Protein AF-A0A2S5MCT4-F1 (afdb_monomer)

pLDDT: mean 72.35, std 18.43, range [35.5, 97.12]

Mean predicted aligned error: 23.71 Å

Foldseek 3Di:
DDDDDDDDDDDD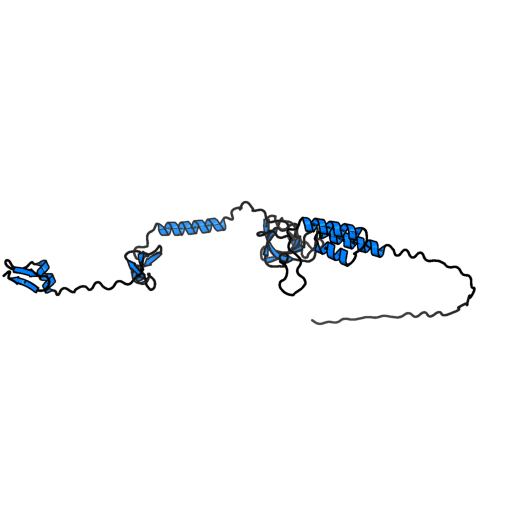DDDDDDDDDDDDDDDDDPPPDDDPPPPPPVVVVLVVLLVQLVVVLDLVSLVVSCVVVVDDDSNVVSVVSNVVRVVVDDDDDDDDDDDDDDDPPQPPQPPFAKWFFQKDFFFADWDDVGHTDDIDHGRFIKTFGAWDPDDDPQATKTWIAHDPRDIGIDTQAGMAHCDDGHSRHNYHRPPPPCPPPCPPVVVVVVVVVVVVVVQVPAAPPQWHAAPNDTDGPVCQQVPQPPQWGDDPRYTDGHDDDPPPPPVQDVLLVVCVVPPADPQWDQDSVPGTDHDD

Solvent-accessible surface area (backbone atoms only — not comparable to full-atom values): 18251 Å² total; per-residue (Å²): 137,81,88,82,90,78,89,79,87,81,79,90,81,89,81,89,80,89,86,84,85,78,92,81,89,73,95,68,94,72,81,79,72,83,84,81,81,84,67,60,65,64,57,50,52,52,49,53,48,52,49,53,22,59,75,64,67,42,58,65,40,32,48,56,42,35,74,79,36,68,69,58,74,65,28,57,49,38,54,51,51,36,55,53,53,55,71,76,43,84,89,76,81,90,78,80,99,66,97,76,80,83,73,89,65,73,87,71,79,72,56,77,32,73,27,28,26,67,29,52,70,28,13,72,35,76,56,90,88,37,57,76,73,49,76,48,52,64,75,36,69,33,30,38,59,42,79,50,89,53,69,54,98,90,17,28,20,26,35,32,34,37,79,97,76,41,72,34,14,38,55,14,73,37,24,16,23,72,64,73,75,44,95,60,33,42,50,51,47,76,84,64,76,70,76,66,64,65,65,65,59,52,53,47,52,54,48,53,51,50,51,53,57,50,64,72,48,62,49,56,98,66,29,43,56,42,84,91,40,72,34,43,60,91,51,43,72,72,62,31,54,97,69,33,32,63,56,91,50,39,67,41,81,53,87,75,75,75,76,78,71,75,74,64,55,68,69,62,55,50,43,73,72,69,51,60,62,94,75,40,42,85,41,98,90,80,41,67,40,74,63,130

Structure (mmCIF, N/CA/C/O backbone):
data_AF-A0A2S5MCT4-F1
#
_entry.id   AF-A0A2S5MCT4-F1
#
loop_
_atom_site.group_PDB
_atom_site.id
_atom_site.type_symbol
_atom_site.label_atom_id
_atom_site.label_alt_id
_atom_site.label_comp_id
_atom_site.label_asym_id
_atom_site.label_entity_id
_atom_site.label_seq_id
_atom_site.pdbx_PDB_ins_code
_atom_site.Cartn_x
_atom_site.Cartn_y
_atom_site.Cartn_z
_atom_site.occupancy
_atom_site.B_iso_or_equiv
_atom_site.auth_seq_id
_atom_site.auth_comp_id
_atom_site.auth_asym_id
_atom_site.auth_atom_id
_atom_site.pdbx_PDB_model_num
ATOM 1 N N . MET A 1 1 ? -10.992 -31.493 -21.928 1.00 37.09 1 MET A N 1
ATOM 2 C CA . MET A 1 1 ? -10.152 -32.700 -22.112 1.00 37.09 1 MET A CA 1
ATOM 3 C C . MET A 1 1 ? -10.825 -33.580 -23.163 1.00 37.09 1 MET A C 1
ATOM 5 O O . MET A 1 1 ? -12.043 -33.661 -23.067 1.00 37.09 1 MET A O 1
ATOM 9 N N . PRO A 1 2 ? -10.138 -34.254 -24.107 1.00 54.44 2 PRO A 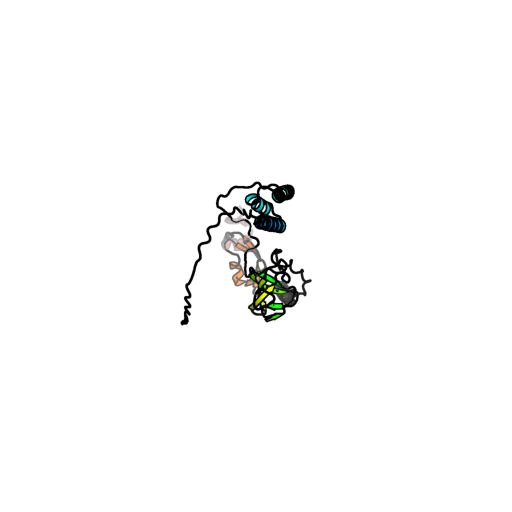N 1
ATOM 10 C CA . PRO A 1 2 ? -8.718 -34.216 -24.458 1.00 54.44 2 PRO A CA 1
ATOM 11 C C . PRO A 1 2 ? -8.430 -33.957 -25.968 1.00 54.44 2 PRO A C 1
ATOM 13 O 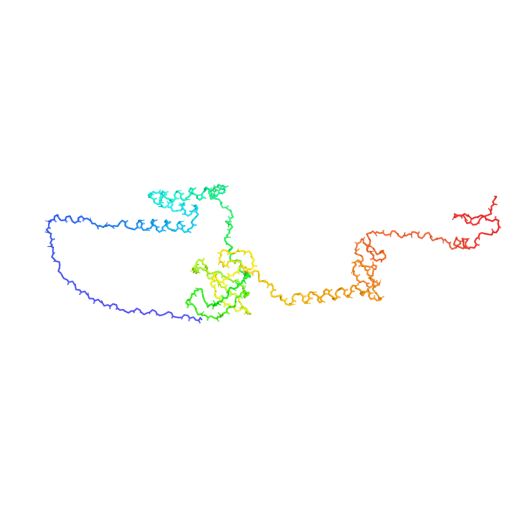O . PRO A 1 2 ? -9.279 -34.142 -26.830 1.00 54.44 2 PRO A O 1
ATOM 16 N N . VAL A 1 3 ? -7.194 -33.500 -26.206 1.00 44.53 3 VAL A N 1
ATOM 17 C CA . VAL A 1 3 ? -6.306 -33.527 -27.395 1.00 44.53 3 VAL A CA 1
ATOM 18 C C . VAL A 1 3 ? -6.812 -33.969 -28.779 1.00 44.53 3 VAL A C 1
ATOM 20 O O . VAL A 1 3 ? -7.416 -35.027 -28.923 1.00 44.53 3 VAL A O 1
ATOM 23 N N . LYS A 1 4 ? -6.307 -33.276 -29.818 1.00 46.97 4 LYS A N 1
ATOM 24 C CA . LYS A 1 4 ? -5.575 -33.906 -30.940 1.00 46.97 4 LYS A CA 1
ATOM 25 C C . LYS A 1 4 ? -4.780 -32.874 -31.753 1.00 46.97 4 LYS A C 1
ATOM 27 O O . LYS A 1 4 ? -5.342 -32.039 -32.450 1.00 46.97 4 LYS A O 1
ATOM 32 N N . TYR A 1 5 ? -3.458 -32.970 -31.635 1.00 45.84 5 TYR A N 1
ATOM 33 C CA . TYR A 1 5 ? -2.487 -32.414 -32.572 1.00 45.84 5 TYR A CA 1
ATOM 34 C C . TYR A 1 5 ? -2.602 -33.156 -33.908 1.00 45.84 5 TYR A C 1
ATOM 36 O O . TYR A 1 5 ? -2.652 -34.387 -33.917 1.00 45.84 5 TYR A O 1
ATOM 44 N N . TRP A 1 6 ? -2.585 -32.426 -35.022 1.00 40.41 6 TRP A N 1
ATOM 45 C CA . TRP A 1 6 ? -2.300 -33.001 -36.333 1.00 40.41 6 TRP A CA 1
ATOM 46 C C . TRP A 1 6 ? -1.255 -32.150 -37.044 1.00 40.41 6 TRP A C 1
ATOM 48 O O . TRP A 1 6 ? -1.494 -31.024 -37.470 1.00 40.41 6 TRP A O 1
ATOM 58 N N . THR A 1 7 ? -0.057 -32.714 -37.088 1.00 48.69 7 THR A N 1
ATOM 59 C CA . THR A 1 7 ? 1.024 -32.380 -37.999 1.00 48.69 7 THR A CA 1
ATOM 60 C C . THR A 1 7 ? 0.591 -32.714 -39.426 1.00 48.69 7 THR A C 1
ATOM 62 O O . THR A 1 7 ? 0.106 -33.812 -39.687 1.00 48.69 7 THR A O 1
ATOM 65 N N . CYS A 1 8 ? 0.807 -31.800 -40.371 1.00 45.56 8 CYS A N 1
ATOM 66 C CA . CYS A 1 8 ? 0.785 -32.128 -41.794 1.00 45.56 8 CYS A CA 1
ATOM 67 C C . CYS A 1 8 ? 2.052 -31.564 -42.436 1.00 45.56 8 CYS A C 1
ATOM 69 O O . CYS A 1 8 ? 2.138 -30.393 -42.794 1.00 45.56 8 CYS A O 1
ATOM 71 N N . ALA A 1 9 ? 3.066 -32.422 -42.508 1.00 50.75 9 ALA A N 1
ATOM 72 C CA . ALA A 1 9 ? 4.223 -32.239 -43.363 1.00 50.75 9 ALA A CA 1
ATOM 73 C C . ALA A 1 9 ? 3.783 -32.405 -44.820 1.00 50.75 9 ALA A C 1
ATOM 75 O O . ALA A 1 9 ? 3.101 -33.382 -45.140 1.00 50.75 9 ALA A O 1
ATOM 76 N N . GLN A 1 10 ? 4.210 -31.516 -45.723 1.00 48.69 10 GLN A N 1
ATOM 77 C CA . GLN A 1 10 ? 4.077 -31.803 -47.146 1.00 48.69 10 GLN A CA 1
ATOM 78 C C . GLN A 1 10 ? 5.203 -31.195 -47.999 1.00 48.69 10 GLN A C 1
ATOM 80 O O . GLN A 1 10 ? 5.225 -30.008 -48.288 1.00 48.69 10 GLN A O 1
ATOM 85 N N . ARG A 1 11 ? 6.077 -32.119 -48.431 1.00 49.53 11 ARG A N 1
ATOM 86 C CA . ARG A 1 11 ? 6.652 -32.294 -49.781 1.00 49.53 11 ARG A CA 1
ATOM 87 C C . ARG A 1 11 ? 7.721 -31.314 -50.282 1.00 49.53 11 ARG A C 1
ATOM 89 O O . ARG A 1 11 ? 7.444 -30.325 -50.941 1.00 49.53 11 ARG A O 1
ATOM 96 N N . ILE A 1 12 ? 8.966 -31.745 -50.069 1.00 49.47 12 ILE A N 1
ATOM 97 C CA . ILE A 1 12 ? 9.953 -32.145 -51.097 1.00 49.47 12 ILE A CA 1
ATOM 98 C C . ILE A 1 12 ? 9.600 -31.726 -52.537 1.00 49.47 12 ILE A C 1
ATOM 100 O O . ILE A 1 12 ? 8.692 -32.294 -53.144 1.00 49.47 12 ILE A O 1
ATOM 104 N N . ALA A 1 13 ? 10.442 -30.869 -53.116 1.00 50.19 13 ALA A N 1
ATOM 105 C CA . ALA A 1 13 ? 10.721 -30.850 -54.547 1.00 50.19 13 ALA A CA 1
ATOM 106 C C . ALA A 1 13 ? 12.244 -30.803 -54.751 1.00 50.19 13 ALA A C 1
ATOM 108 O O . ALA A 1 13 ? 12.908 -29.814 -54.455 1.00 50.19 13 ALA A O 1
ATOM 109 N N . LEU A 1 14 ? 12.778 -31.934 -55.212 1.00 46.59 14 LEU A N 1
ATOM 110 C CA . LEU A 1 14 ? 14.125 -32.104 -55.744 1.00 46.59 14 LEU A CA 1
ATOM 111 C C . LEU A 1 14 ? 14.227 -31.402 -57.104 1.00 46.59 14 LEU A C 1
ATOM 113 O O . LEU A 1 14 ? 13.404 -31.655 -57.980 1.00 46.59 14 LEU A O 1
ATOM 117 N N . CYS A 1 15 ? 15.284 -30.624 -57.318 1.00 39.78 15 CYS A N 1
ATOM 118 C CA . CYS A 1 15 ? 15.865 -30.417 -58.642 1.00 39.78 15 CYS A CA 1
ATOM 119 C C . CYS A 1 15 ? 17.384 -30.471 -58.501 1.00 39.78 15 CYS A C 1
ATOM 121 O O . CYS A 1 15 ? 18.030 -29.531 -58.048 1.00 39.78 15 CYS A O 1
ATOM 123 N N . ALA A 1 16 ? 17.926 -31.635 -58.850 1.00 46.41 16 ALA A N 1
ATOM 124 C CA . ALA A 1 16 ? 19.337 -31.837 -59.092 1.00 46.41 16 ALA A CA 1
ATOM 125 C C . ALA A 1 16 ? 19.666 -31.325 -60.500 1.00 46.41 16 ALA A C 1
ATOM 127 O O . ALA A 1 16 ? 19.061 -31.764 -61.475 1.00 46.41 16 ALA A O 1
ATOM 128 N N . ALA A 1 17 ? 20.648 -30.436 -60.598 1.00 50.09 17 ALA A N 1
ATOM 129 C CA . ALA A 1 17 ? 21.369 -30.166 -61.832 1.00 50.09 17 ALA A CA 1
ATOM 130 C C . ALA A 1 17 ? 22.849 -30.023 -61.467 1.00 50.09 17 ALA A C 1
ATOM 132 O O . ALA A 1 17 ? 23.309 -28.973 -61.028 1.00 50.09 17 ALA A O 1
ATOM 133 N N . ALA A 1 18 ? 23.573 -31.133 -61.585 1.00 49.88 18 ALA A N 1
ATOM 134 C CA . ALA A 1 18 ? 25.017 -31.113 -61.725 1.00 49.88 18 ALA A CA 1
ATOM 135 C C . ALA A 1 18 ? 25.344 -30.668 -63.154 1.00 49.88 18 ALA A C 1
ATOM 137 O O . ALA A 1 18 ? 24.650 -31.105 -64.071 1.00 49.88 18 ALA A O 1
ATOM 138 N N . LEU A 1 19 ? 26.390 -29.854 -63.335 1.00 45.66 19 LEU A N 1
ATOM 139 C CA . LEU A 1 19 ? 27.488 -30.121 -64.274 1.00 45.66 19 LEU A CA 1
ATOM 140 C C . LEU A 1 19 ? 28.496 -28.952 -64.355 1.00 45.66 19 LEU A C 1
ATOM 142 O O . LEU A 1 19 ? 28.123 -27.793 -64.496 1.00 45.66 19 LEU A O 1
ATOM 146 N N . ILE A 1 20 ? 29.772 -29.359 -64.381 1.00 51.97 20 ILE A N 1
ATOM 147 C CA . ILE A 1 20 ? 30.974 -28.689 -64.915 1.00 51.97 20 ILE A CA 1
ATOM 148 C C . ILE A 1 20 ? 31.708 -27.712 -63.979 1.00 51.97 20 ILE A C 1
ATOM 150 O O . ILE A 1 20 ? 31.402 -26.529 -63.875 1.00 51.97 20 ILE A O 1
ATOM 154 N N . ALA A 1 21 ? 32.785 -28.233 -63.386 1.00 51.06 21 ALA A N 1
ATOM 155 C CA . ALA A 1 21 ? 33.931 -27.461 -62.922 1.00 51.06 21 ALA A CA 1
ATOM 156 C C . ALA A 1 21 ? 34.916 -27.223 -64.082 1.00 51.06 21 ALA A C 1
ATOM 158 O O . ALA A 1 21 ? 35.154 -28.142 -64.871 1.00 51.06 21 ALA A O 1
ATOM 159 N N . PRO A 1 22 ? 35.563 -26.051 -64.128 1.00 55.81 22 PRO A N 1
ATOM 160 C CA . PRO A 1 22 ? 36.931 -25.951 -64.609 1.00 55.81 22 PRO A CA 1
ATOM 161 C C . PRO A 1 22 ? 37.880 -25.543 -63.475 1.00 55.81 22 PRO A C 1
ATOM 163 O O . PRO A 1 22 ? 37.690 -24.531 -62.800 1.00 55.81 22 PRO A O 1
ATOM 166 N N . SER A 1 23 ? 38.924 -26.350 -63.295 1.00 55.69 23 SER A N 1
ATOM 167 C CA . SER A 1 23 ? 40.118 -26.007 -62.528 1.00 55.69 23 SER A CA 1
ATOM 168 C C . SER A 1 23 ? 40.778 -24.768 -63.132 1.00 55.69 23 SER A C 1
ATOM 170 O O . SER A 1 23 ? 41.203 -24.793 -64.286 1.00 55.69 23 SER A O 1
ATOM 172 N N . ILE A 1 24 ? 40.888 -23.703 -62.341 1.00 57.91 24 ILE A N 1
ATOM 173 C CA . ILE A 1 24 ? 41.788 -22.582 -62.610 1.00 57.91 24 ILE A CA 1
ATOM 174 C C . ILE A 1 24 ? 42.730 -22.505 -61.414 1.00 57.91 24 ILE A C 1
ATOM 176 O O . ILE A 1 24 ? 42.395 -21.955 -60.369 1.00 57.91 24 ILE A O 1
ATOM 180 N N . ASP A 1 25 ? 43.893 -23.124 -61.587 1.00 51.34 25 ASP A N 1
ATOM 181 C CA . ASP A 1 25 ? 45.078 -22.901 -60.773 1.00 51.34 25 ASP A CA 1
ATOM 182 C C . ASP A 1 25 ? 45.940 -21.906 -61.553 1.00 51.34 25 ASP A C 1
ATOM 184 O O . ASP A 1 25 ? 46.583 -22.253 -62.545 1.00 51.34 25 ASP A O 1
ATOM 188 N N . ILE A 1 26 ? 45.847 -20.630 -61.184 1.00 56.62 26 ILE A N 1
ATOM 189 C CA . ILE A 1 26 ? 46.828 -19.620 -61.569 1.00 56.62 26 ILE A CA 1
ATOM 190 C C . ILE A 1 26 ? 47.193 -18.883 -60.292 1.00 56.62 26 ILE A C 1
ATOM 192 O O . ILE A 1 26 ? 46.441 -18.055 -59.777 1.00 56.62 26 ILE A O 1
ATOM 196 N N . GLY A 1 27 ? 48.385 -19.213 -59.801 1.00 53.59 27 GLY A N 1
ATOM 197 C CA . GLY A 1 27 ? 49.110 -18.431 -58.825 1.00 53.59 27 GLY A CA 1
ATOM 198 C C . GLY A 1 27 ? 49.197 -16.970 -59.255 1.00 53.59 27 GLY A C 1
ATOM 199 O O . GLY A 1 27 ? 49.819 -16.604 -60.250 1.00 53.59 27 GLY A O 1
ATOM 200 N N . SER A 1 28 ? 48.576 -16.119 -58.457 1.00 53.06 28 SER A N 1
ATOM 201 C CA . SER A 1 28 ? 48.963 -14.731 -58.280 1.00 53.06 28 SER A CA 1
ATOM 202 C C . SER A 1 28 ? 48.56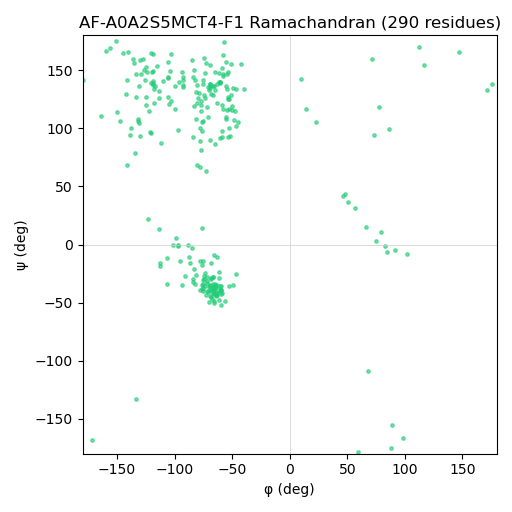4 -14.364 -56.868 1.00 53.06 28 SER A C 1
ATOM 204 O O . SER A 1 28 ? 47.392 -14.372 -56.502 1.00 53.06 28 SER A O 1
ATOM 206 N N . SER A 1 29 ? 49.581 -14.106 -56.059 1.00 57.31 29 SER A N 1
ATOM 207 C CA . SER A 1 29 ? 49.485 -13.470 -54.759 1.00 57.31 29 SER A CA 1
ATOM 208 C C . SER A 1 29 ? 48.736 -12.147 -54.899 1.00 57.31 29 SER A C 1
ATOM 210 O O . SER A 1 29 ? 49.331 -11.111 -55.186 1.00 57.31 29 SER A O 1
ATOM 212 N N . ILE A 1 30 ? 47.425 -12.190 -54.702 1.00 53.84 30 ILE A N 1
ATOM 213 C CA . ILE A 1 30 ? 46.642 -11.029 -54.314 1.00 53.84 30 ILE A CA 1
ATOM 214 C C . ILE A 1 30 ? 46.186 -11.312 -52.893 1.00 53.84 30 ILE A C 1
ATOM 216 O O . ILE A 1 30 ? 45.132 -11.891 -52.635 1.00 53.84 30 ILE A O 1
ATOM 220 N N . SER A 1 31 ? 47.055 -10.925 -51.968 1.00 52.66 31 SER A N 1
ATOM 221 C CA . SER A 1 31 ? 46.704 -10.690 -50.581 1.00 52.66 31 SER A CA 1
ATOM 222 C C . SER A 1 31 ? 45.632 -9.599 -50.552 1.00 52.66 31 SER A C 1
ATOM 224 O O . SER A 1 31 ? 45.951 -8.414 -50.521 1.00 52.66 31 SER A O 1
ATOM 226 N N . TRP A 1 32 ? 44.354 -9.979 -50.553 1.00 49.81 32 TRP A N 1
ATOM 227 C CA . TRP A 1 32 ? 43.333 -9.131 -49.944 1.00 49.81 32 TRP A CA 1
ATOM 228 C C . TRP A 1 32 ? 43.447 -9.327 -48.438 1.00 49.81 32 TRP A C 1
ATOM 230 O O . TRP A 1 32 ? 42.783 -10.151 -47.814 1.00 49.81 32 TRP A O 1
ATOM 240 N N . GLN A 1 33 ? 44.419 -8.588 -47.905 1.00 53.28 33 GLN A N 1
ATOM 241 C CA . GLN A 1 33 ? 44.479 -8.148 -46.525 1.00 53.28 33 GLN A CA 1
ATOM 242 C C . GLN A 1 33 ? 43.072 -7.737 -46.052 1.00 53.28 33 GLN A C 1
ATOM 244 O O . GLN A 1 33 ? 42.332 -7.059 -46.764 1.00 53.28 33 GLN A O 1
ATOM 249 N N . HIS A 1 34 ? 42.724 -8.208 -44.855 1.00 56.53 34 HIS A N 1
ATOM 250 C CA . HIS A 1 34 ? 41.485 -7.936 -44.134 1.00 56.53 34 HIS A CA 1
ATOM 251 C C . HIS A 1 34 ? 41.188 -6.442 -43.964 1.00 56.53 34 HIS A C 1
ATOM 253 O O . HIS A 1 34 ? 42.099 -5.683 -43.666 1.00 56.53 34 HIS A O 1
ATOM 259 N N . ASP A 1 35 ? 39.899 -6.099 -43.931 1.00 38.78 35 ASP A N 1
ATOM 260 C CA . ASP A 1 35 ? 39.373 -5.104 -42.986 1.00 38.78 35 ASP A CA 1
ATOM 261 C C . ASP A 1 35 ? 37.989 -5.546 -42.489 1.00 38.78 35 ASP A C 1
ATOM 263 O O . ASP A 1 35 ? 36.937 -4.988 -42.798 1.00 38.78 35 ASP A O 1
ATOM 267 N N . GLY A 1 36 ? 37.990 -6.624 -41.703 1.00 49.12 36 GLY A N 1
ATOM 268 C CA . GLY A 1 36 ? 36.915 -6.886 -40.757 1.00 49.12 36 GLY A CA 1
ATOM 269 C C . GLY A 1 36 ? 37.110 -5.988 -39.541 1.00 49.12 36 GLY A C 1
ATOM 270 O O . GLY A 1 36 ? 37.763 -6.387 -38.582 1.00 49.12 36 GLY A O 1
ATOM 271 N N . ALA A 1 37 ? 36.546 -4.782 -39.562 1.00 44.47 37 ALA A N 1
ATOM 272 C CA . ALA A 1 37 ? 36.483 -3.915 -38.388 1.00 44.47 37 ALA A CA 1
ATOM 273 C C . ALA A 1 37 ? 35.361 -4.372 -37.431 1.00 44.47 37 ALA A C 1
ATOM 275 O O . ALA A 1 37 ? 34.379 -3.670 -37.207 1.00 44.47 37 ALA A O 1
ATOM 276 N N . HIS A 1 38 ? 35.506 -5.556 -36.829 1.00 45.03 38 HIS A N 1
ATOM 277 C CA . HIS A 1 38 ? 34.762 -5.932 -35.622 1.00 45.03 38 HIS A CA 1
ATOM 278 C C . HIS A 1 38 ? 35.440 -5.302 -34.394 1.00 45.03 38 HIS A C 1
ATOM 280 O O . HIS A 1 38 ? 36.042 -5.994 -33.583 1.00 45.03 38 HIS A O 1
ATOM 286 N N . ALA A 1 39 ? 35.370 -3.975 -34.273 1.00 48.06 39 ALA A N 1
ATOM 287 C CA . ALA A 1 39 ? 35.756 -3.257 -33.051 1.00 48.06 39 ALA A CA 1
ATOM 288 C C . ALA A 1 39 ? 34.538 -2.721 -32.270 1.00 48.06 39 ALA A C 1
ATOM 290 O O . ALA A 1 39 ? 34.664 -2.339 -31.118 1.00 48.06 39 ALA A O 1
ATOM 291 N N . GLN A 1 40 ? 33.333 -2.735 -32.851 1.00 48.34 40 GLN A N 1
ATOM 292 C CA . GLN A 1 40 ? 32.161 -2.080 -32.251 1.00 48.34 40 GLN A CA 1
ATOM 293 C C . GLN A 1 40 ? 31.367 -2.935 -31.256 1.00 48.34 40 GLN A C 1
ATOM 295 O O . GLN A 1 40 ? 30.563 -2.379 -30.513 1.00 48.34 40 GLN A O 1
ATOM 300 N N . SER A 1 41 ? 31.550 -4.260 -31.212 1.00 54.66 41 SER A N 1
ATOM 301 C CA . SER A 1 41 ? 30.731 -5.104 -30.329 1.00 54.66 41 SER A CA 1
ATOM 302 C C . SER A 1 41 ? 31.102 -4.930 -28.859 1.00 54.66 41 SER A C 1
ATOM 304 O O . SER A 1 41 ? 30.209 -4.786 -28.035 1.00 54.66 41 SER A O 1
ATOM 306 N N . ASN A 1 42 ? 32.398 -4.879 -28.537 1.00 60.97 42 ASN A N 1
ATOM 307 C CA . ASN A 1 42 ? 32.855 -4.786 -27.149 1.00 60.97 42 ASN A CA 1
ATOM 308 C C . ASN A 1 42 ? 32.654 -3.377 -26.571 1.00 60.97 42 ASN A C 1
ATOM 310 O O . ASN A 1 42 ? 32.243 -3.250 -25.422 1.00 60.97 42 ASN A O 1
ATOM 314 N N . ASP A 1 43 ? 32.854 -2.330 -27.378 1.00 63.09 43 ASP A N 1
ATOM 315 C CA . ASP A 1 43 ? 32.636 -0.940 -26.958 1.00 63.09 43 ASP A CA 1
ATOM 316 C C . ASP A 1 43 ? 31.147 -0.619 -26.750 1.00 63.09 43 ASP A C 1
ATOM 318 O O . ASP A 1 43 ? 30.787 0.158 -25.860 1.00 63.09 43 ASP A O 1
ATOM 322 N N . ALA A 1 44 ? 30.262 -1.220 -27.558 1.00 63.34 44 ALA A N 1
ATOM 323 C CA . ALA A 1 44 ? 28.817 -1.093 -27.390 1.00 63.34 44 ALA A CA 1
ATOM 324 C C . ALA A 1 44 ? 28.343 -1.812 -26.119 1.00 63.34 44 ALA A C 1
ATOM 326 O O . ALA A 1 44 ? 27.619 -1.214 -25.325 1.00 63.34 44 ALA A O 1
ATOM 327 N N . THR A 1 45 ? 28.825 -3.033 -25.858 1.00 80.75 45 THR A N 1
ATOM 328 C CA . THR A 1 45 ? 28.475 -3.772 -24.634 1.00 80.75 45 THR A CA 1
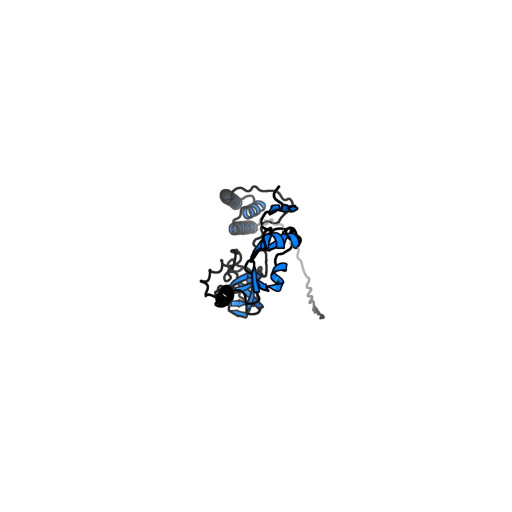ATOM 329 C C . THR A 1 45 ? 29.081 -3.147 -23.376 1.00 80.75 45 THR A C 1
ATOM 331 O O . THR A 1 45 ? 28.428 -3.113 -22.334 1.00 80.75 45 THR A O 1
ATOM 334 N N . GLU A 1 46 ? 30.296 -2.590 -23.459 1.00 84.44 46 GLU A N 1
ATOM 335 C CA . GLU A 1 46 ? 30.910 -1.824 -22.367 1.00 84.44 46 GLU A CA 1
ATOM 336 C C . GLU A 1 46 ? 30.110 -0.543 -22.099 1.00 84.44 46 GLU A C 1
ATOM 338 O O . GLU A 1 46 ? 29.917 -0.145 -20.947 1.00 84.44 46 GLU A O 1
ATOM 343 N N . LYS A 1 47 ? 29.580 0.096 -23.150 1.00 88.00 47 LYS A N 1
ATOM 344 C CA . LYS A 1 47 ? 28.724 1.270 -23.001 1.00 88.00 47 LYS A CA 1
ATOM 345 C C . LYS A 1 47 ? 27.408 0.962 -22.311 1.00 88.00 47 LYS A C 1
ATOM 347 O O . LYS A 1 47 ? 27.055 1.681 -21.379 1.00 88.00 47 LYS A O 1
ATOM 352 N N . GLU A 1 48 ? 26.719 -0.073 -22.758 1.00 86.38 48 GLU A N 1
ATOM 353 C CA . GLU A 1 48 ? 25.436 -0.494 -22.201 1.00 86.38 48 GLU A CA 1
ATOM 354 C C . GLU A 1 48 ? 25.583 -0.937 -20.743 1.00 86.38 48 GLU A C 1
ATOM 356 O O . GLU A 1 48 ? 24.810 -0.508 -19.889 1.00 86.38 48 GLU A O 1
ATOM 361 N N . ALA A 1 49 ? 26.625 -1.711 -20.422 1.00 86.19 49 ALA A N 1
ATOM 362 C CA . ALA A 1 49 ? 26.904 -2.128 -19.050 1.00 86.19 49 ALA A CA 1
ATOM 363 C C . ALA A 1 49 ? 27.244 -0.935 -18.138 1.00 86.19 49 ALA A C 1
ATOM 365 O O . ALA A 1 49 ? 26.814 -0.887 -16.985 1.00 86.19 49 ALA A O 1
ATOM 366 N N . PHE A 1 50 ? 27.973 0.056 -18.657 1.00 92.81 50 PHE A N 1
ATOM 367 C CA . PHE A 1 50 ? 28.277 1.286 -17.927 1.00 92.81 50 PHE A CA 1
ATOM 368 C C . PHE A 1 50 ? 27.028 2.149 -17.701 1.00 92.81 50 PHE A C 1
ATOM 370 O O . PHE A 1 50 ? 26.862 2.728 -16.630 1.00 92.81 50 PHE A O 1
ATOM 377 N N . GLU A 1 51 ? 26.139 2.248 -18.692 1.00 89.94 51 GLU A N 1
ATOM 378 C CA . GLU A 1 51 ? 24.865 2.962 -18.556 1.00 89.94 51 GLU A CA 1
ATOM 379 C C . GLU A 1 51 ? 23.938 2.254 -17.560 1.00 89.94 51 GLU A C 1
ATOM 381 O O . GLU A 1 51 ? 23.418 2.911 -16.665 1.00 89.94 51 GLU A O 1
ATOM 386 N N . ALA A 1 52 ? 23.839 0.924 -17.598 1.00 87.62 52 ALA A N 1
ATOM 387 C CA . ALA A 1 52 ? 23.097 0.152 -16.602 1.00 87.62 52 ALA A CA 1
ATOM 388 C C . ALA A 1 52 ? 23.627 0.372 -15.171 1.00 87.62 52 ALA A C 1
ATOM 390 O O . ALA A 1 52 ? 22.842 0.555 -14.241 1.00 87.62 52 ALA A O 1
ATOM 391 N N . ALA A 1 53 ? 24.952 0.427 -14.983 1.00 90.88 53 ALA A N 1
ATOM 392 C CA . ALA A 1 53 ? 25.549 0.729 -13.681 1.00 90.88 53 ALA A CA 1
ATOM 393 C C . ALA A 1 53 ? 25.219 2.155 -13.196 1.00 90.88 53 ALA A C 1
ATOM 395 O O . ALA A 1 53 ? 24.972 2.364 -12.005 1.00 90.88 53 ALA A O 1
ATOM 396 N N . LYS A 1 54 ? 25.141 3.132 -14.113 1.00 92.38 54 LYS A N 1
ATOM 397 C CA . LYS A 1 54 ? 24.706 4.504 -13.799 1.00 92.38 54 LYS A CA 1
ATOM 398 C C . LYS A 1 54 ? 23.249 4.584 -13.367 1.00 92.38 54 LYS A C 1
ATOM 400 O O . LYS A 1 54 ? 22.964 5.331 -12.436 1.00 92.38 54 LYS A O 1
ATOM 405 N N . GLU A 1 55 ? 22.362 3.851 -14.035 1.00 87.94 55 GLU A N 1
ATOM 406 C CA . GLU A 1 55 ? 20.932 3.814 -13.701 1.00 87.94 55 GLU A CA 1
ATOM 407 C C . GLU A 1 55 ? 20.694 3.207 -12.313 1.00 87.94 55 GLU A C 1
ATOM 409 O O . GLU A 1 55 ? 19.828 3.664 -11.570 1.00 87.94 55 GLU A O 1
ATOM 414 N N . LEU A 1 56 ? 21.492 2.204 -11.935 1.00 86.50 56 LEU A N 1
ATOM 415 C CA . LEU A 1 56 ? 21.401 1.565 -10.623 1.00 86.50 56 LEU A CA 1
ATOM 416 C C . LEU A 1 56 ? 22.015 2.419 -9.506 1.00 86.50 56 LEU A C 1
ATOM 418 O O . LEU A 1 56 ? 21.477 2.460 -8.403 1.00 86.50 56 LEU A O 1
ATOM 422 N N . GLY A 1 57 ? 23.131 3.105 -9.770 1.00 86.44 57 GLY A N 1
ATOM 423 C CA . GLY A 1 57 ? 23.693 4.106 -8.858 1.00 86.44 57 GLY A CA 1
ATOM 424 C C . GLY A 1 57 ? 24.214 3.576 -7.513 1.00 86.44 57 GLY A C 1
ATOM 425 O O . GLY A 1 57 ? 24.455 4.380 -6.615 1.00 86.44 57 GLY A O 1
ATOM 426 N N . THR A 1 58 ? 24.413 2.263 -7.357 1.00 90.44 58 THR A N 1
ATOM 427 C CA . THR A 1 58 ? 24.956 1.636 -6.137 1.00 90.44 58 THR A CA 1
ATOM 428 C C . THR A 1 58 ? 26.407 1.183 -6.319 1.00 90.44 58 THR A C 1
ATOM 430 O O . THR A 1 58 ? 26.856 0.958 -7.443 1.00 90.44 58 THR A O 1
ATOM 433 N N . VAL A 1 59 ? 27.160 1.033 -5.220 1.00 90.81 59 VAL A N 1
ATOM 434 C CA . VAL A 1 59 ? 28.564 0.571 -5.265 1.00 90.81 59 VAL A CA 1
ATOM 435 C C . VAL A 1 59 ? 28.668 -0.823 -5.894 1.00 90.81 59 VAL A C 1
ATOM 437 O O . VAL A 1 59 ? 29.589 -1.083 -6.662 1.00 90.81 59 VAL A O 1
ATOM 440 N N . GLU A 1 60 ? 27.687 -1.685 -5.646 1.00 85.81 60 GLU A N 1
ATOM 441 C CA . GLU A 1 60 ? 27.633 -3.063 -6.138 1.00 85.81 60 GLU A CA 1
ATOM 442 C C . GLU A 1 60 ? 27.402 -3.128 -7.654 1.00 85.81 60 GLU A C 1
ATOM 444 O O . GLU A 1 60 ? 27.981 -3.974 -8.334 1.00 85.81 60 GLU A O 1
ATOM 449 N N . ALA A 1 61 ? 26.599 -2.214 -8.210 1.00 88.00 61 ALA A N 1
ATOM 450 C CA . ALA A 1 61 ? 26.381 -2.131 -9.654 1.00 88.00 61 ALA A CA 1
ATOM 451 C C . ALA A 1 61 ? 27.662 -1.716 -10.397 1.00 88.00 61 ALA A C 1
ATOM 453 O O . ALA A 1 61 ? 27.970 -2.232 -11.474 1.00 88.00 61 ALA A O 1
ATOM 454 N N . TRP A 1 62 ? 28.439 -0.815 -9.795 1.00 94.12 62 TRP A N 1
ATOM 455 C CA . TRP A 1 62 ? 29.737 -0.411 -10.323 1.00 94.12 62 TRP A CA 1
ATOM 456 C C . TRP A 1 62 ? 30.817 -1.485 -10.147 1.00 94.12 62 TRP A C 1
ATOM 458 O O . TRP A 1 62 ? 31.648 -1.642 -11.039 1.00 94.12 62 TRP A O 1
ATOM 468 N N . ASP A 1 63 ? 30.802 -2.247 -9.050 1.00 91.50 63 ASP A N 1
ATOM 469 C CA . ASP A 1 63 ? 31.719 -3.376 -8.835 1.00 91.50 63 ASP A CA 1
ATOM 470 C C . ASP A 1 63 ? 31.473 -4.509 -9.844 1.00 91.50 63 ASP A C 1
ATOM 472 O O . ASP A 1 63 ? 32.412 -5.019 -10.454 1.00 91.50 63 ASP A O 1
ATOM 476 N N . ALA A 1 64 ? 30.206 -4.822 -10.132 1.00 89.12 64 ALA A N 1
ATOM 477 C CA . ALA A 1 64 ? 29.839 -5.782 -11.172 1.00 89.12 64 ALA A CA 1
ATOM 478 C C . ALA A 1 64 ? 30.327 -5.346 -12.567 1.00 89.12 64 ALA A C 1
ATOM 480 O O . ALA A 1 64 ? 30.846 -6.166 -13.329 1.00 89.12 64 ALA A O 1
ATOM 481 N N . PHE A 1 65 ? 30.227 -4.050 -12.888 1.00 93.38 65 PHE A N 1
ATOM 482 C CA . PHE A 1 65 ? 30.813 -3.498 -14.111 1.00 93.38 65 PHE A CA 1
ATOM 483 C C . PHE A 1 65 ? 32.338 -3.670 -14.126 1.00 93.38 65 PHE A C 1
ATOM 485 O O . PHE A 1 65 ? 32.880 -4.163 -15.110 1.00 93.38 65 PHE A O 1
ATOM 492 N N . LEU A 1 66 ? 33.026 -3.331 -13.031 1.00 93.81 66 LEU A N 1
ATOM 493 C CA . LEU A 1 66 ? 34.484 -3.449 -12.916 1.00 93.81 66 LEU A CA 1
ATOM 494 C C . LEU A 1 66 ? 34.987 -4.901 -12.942 1.00 93.81 66 LEU A C 1
ATOM 496 O O . LEU A 1 66 ? 36.108 -5.142 -13.387 1.00 93.81 66 LEU A O 1
ATOM 500 N N . SER A 1 67 ? 34.171 -5.863 -12.507 1.00 89.12 67 SER A N 1
ATOM 501 C CA . SER A 1 67 ? 34.475 -7.297 -12.575 1.00 89.12 67 SER A CA 1
ATOM 502 C C . SER A 1 67 ? 34.550 -7.799 -14.020 1.00 89.12 67 SER A C 1
ATOM 504 O O . SER A 1 67 ? 35.439 -8.581 -14.360 1.00 89.12 67 SER A O 1
ATOM 506 N N . ASN A 1 68 ? 33.664 -7.303 -14.889 1.00 87.75 68 ASN A N 1
ATOM 507 C CA . ASN A 1 68 ? 33.637 -7.664 -16.307 1.00 87.75 68 ASN A CA 1
ATOM 508 C C . ASN A 1 68 ? 34.497 -6.730 -17.186 1.00 87.75 68 ASN A C 1
ATOM 510 O O . ASN A 1 68 ? 35.000 -7.152 -18.225 1.00 87.75 68 ASN A O 1
ATOM 514 N N . TYR A 1 69 ? 34.688 -5.476 -16.763 1.00 90.44 69 TYR A N 1
ATOM 515 C CA . TYR A 1 69 ? 35.406 -4.413 -17.472 1.00 90.44 69 TYR A CA 1
ATOM 516 C C . TYR A 1 69 ? 36.360 -3.688 -16.510 1.00 90.44 69 TYR A C 1
ATOM 518 O O . TYR A 1 69 ? 36.084 -2.604 -15.994 1.00 90.44 69 TYR A O 1
ATOM 526 N N . SER A 1 70 ? 37.505 -4.309 -16.234 1.00 86.25 70 SER A N 1
ATOM 527 C CA . SER A 1 70 ? 38.446 -3.844 -15.205 1.00 86.25 70 SER A CA 1
ATOM 528 C C . SER A 1 70 ? 39.406 -2.742 -15.679 1.00 86.25 70 SER A C 1
ATOM 530 O O . SER A 1 70 ? 39.933 -1.978 -14.860 1.00 86.25 70 SER A O 1
ATOM 532 N N . THR A 1 71 ? 39.610 -2.607 -16.992 1.00 87.06 71 THR A N 1
ATOM 533 C CA . THR A 1 71 ? 40.524 -1.640 -17.624 1.00 87.06 71 THR A CA 1
ATOM 534 C C . THR A 1 71 ? 39.803 -0.777 -18.652 1.00 87.06 71 THR A C 1
ATOM 536 O O . THR A 1 71 ? 38.847 -1.234 -19.265 1.00 87.06 71 THR A O 1
ATOM 539 N N . GLY A 1 72 ? 40.300 0.437 -18.889 1.00 88.50 72 GLY A N 1
ATOM 540 C CA . GLY A 1 72 ? 39.731 1.364 -19.866 1.00 88.50 72 GLY A CA 1
ATOM 541 C C . GLY A 1 72 ? 39.097 2.589 -19.216 1.00 88.50 72 GLY A C 1
ATOM 542 O O . GLY A 1 72 ? 38.917 2.662 -17.999 1.00 88.50 72 GLY A O 1
ATOM 543 N N . PHE A 1 73 ? 38.751 3.569 -20.048 1.00 91.12 73 PHE A N 1
ATOM 544 C CA . PHE A 1 73 ? 38.275 4.874 -19.588 1.00 91.12 73 PHE A CA 1
ATOM 545 C C . PHE A 1 73 ? 37.000 4.777 -18.732 1.00 91.12 73 PHE A C 1
ATOM 547 O O . PHE A 1 73 ? 36.870 5.463 -17.719 1.00 91.12 73 PHE A O 1
ATOM 554 N N . ARG A 1 74 ? 36.062 3.891 -19.089 1.00 88.06 74 ARG A N 1
ATOM 555 C CA . ARG A 1 74 ? 34.829 3.680 -18.313 1.00 88.06 74 ARG A CA 1
ATOM 556 C C . ARG A 1 74 ? 35.099 2.951 -17.001 1.00 88.06 74 ARG A C 1
ATOM 558 O O . ARG A 1 74 ? 34.452 3.269 -16.009 1.00 88.06 74 ARG A O 1
ATOM 565 N N . ALA A 1 75 ? 36.080 2.051 -16.956 1.00 91.75 75 ALA A N 1
ATOM 566 C CA . ALA A 1 75 ? 36.528 1.429 -15.711 1.00 91.75 75 ALA A CA 1
ATOM 567 C C . ALA A 1 75 ? 37.129 2.469 -14.745 1.00 91.75 75 ALA A C 1
ATOM 569 O O . ALA A 1 75 ? 36.830 2.459 -13.551 1.00 91.75 75 ALA A O 1
ATOM 570 N N . ASP A 1 76 ? 37.909 3.430 -15.251 1.00 92.62 76 ASP A N 1
ATOM 571 C CA . ASP A 1 76 ? 38.422 4.541 -14.438 1.00 92.62 76 ASP A CA 1
ATOM 572 C C . ASP A 1 76 ? 37.298 5.437 -13.897 1.00 92.62 76 ASP A C 1
ATOM 574 O O . ASP A 1 76 ? 37.292 5.787 -12.712 1.00 92.62 76 ASP A O 1
ATOM 578 N N . LEU A 1 77 ? 36.301 5.754 -14.730 1.00 94.00 77 LEU A N 1
ATOM 579 C CA . LEU A 1 77 ? 35.119 6.500 -14.294 1.00 94.00 77 LEU A CA 1
ATOM 580 C C . LEU A 1 77 ? 34.294 5.723 -13.260 1.00 94.00 77 LEU A C 1
ATOM 582 O O . LEU A 1 77 ? 33.888 6.300 -12.253 1.00 94.00 77 LEU A O 1
ATOM 586 N N . ALA A 1 78 ? 34.071 4.425 -13.468 1.00 93.50 78 ALA A N 1
ATOM 587 C CA . ALA A 1 78 ? 33.330 3.566 -12.546 1.00 93.50 78 ALA A CA 1
ATOM 588 C C . ALA A 1 78 ? 33.997 3.517 -11.161 1.00 93.50 78 ALA A C 1
ATOM 590 O O . ALA A 1 78 ? 33.322 3.686 -10.146 1.00 93.50 78 ALA A O 1
ATOM 591 N N . ARG A 1 79 ? 35.334 3.416 -11.097 1.00 93.06 79 ARG A N 1
ATOM 592 C CA . ARG A 1 79 ? 36.090 3.524 -9.834 1.00 93.06 79 ARG A CA 1
ATOM 593 C C . ARG A 1 79 ? 35.881 4.869 -9.135 1.00 93.06 79 ARG A C 1
ATOM 595 O O . ARG A 1 79 ? 35.764 4.917 -7.909 1.00 93.06 79 ARG A O 1
ATOM 602 N N . ALA A 1 80 ? 35.813 5.963 -9.894 1.00 93.94 80 ALA A N 1
ATOM 603 C CA . ALA A 1 80 ? 35.523 7.283 -9.338 1.00 93.94 80 ALA A CA 1
ATOM 604 C C . ALA A 1 80 ? 34.087 7.378 -8.788 1.00 93.94 80 ALA A C 1
ATOM 606 O O . ALA A 1 80 ? 33.887 7.958 -7.718 1.00 93.94 80 ALA A O 1
ATOM 607 N N . TYR A 1 81 ? 33.104 6.767 -9.461 1.00 92.12 81 TYR A N 1
ATOM 608 C CA . TYR A 1 81 ? 31.723 6.685 -8.973 1.00 92.12 81 TYR A CA 1
ATOM 609 C C . TYR A 1 81 ? 31.609 5.865 -7.684 1.00 92.12 81 TYR A C 1
ATOM 611 O O . TYR A 1 81 ? 30.991 6.339 -6.731 1.00 92.12 81 TYR A O 1
ATOM 619 N N . VAL A 1 82 ? 32.271 4.705 -7.605 1.00 93.06 82 VAL A N 1
ATOM 620 C CA . VAL A 1 82 ? 32.359 3.904 -6.370 1.00 93.06 82 VAL A CA 1
ATOM 621 C C . VAL A 1 82 ? 32.944 4.726 -5.230 1.00 93.06 82 VAL A C 1
ATOM 623 O O . VAL A 1 82 ? 32.365 4.780 -4.150 1.00 93.06 82 VAL A O 1
ATOM 626 N N . LYS A 1 83 ? 34.064 5.419 -5.470 1.00 90.69 83 LYS A N 1
ATOM 627 C CA . LYS A 1 83 ? 34.716 6.255 -4.454 1.00 90.69 83 LYS A CA 1
ATOM 628 C C . LYS A 1 83 ? 33.807 7.378 -3.952 1.00 90.69 83 LYS A C 1
ATOM 630 O O . LYS A 1 83 ? 33.830 7.682 -2.762 1.00 90.69 83 LYS A O 1
ATOM 635 N N . LYS A 1 84 ? 33.015 7.986 -4.840 1.00 88.44 84 LYS A N 1
ATOM 636 C CA . LYS A 1 84 ? 32.038 9.015 -4.470 1.00 88.44 84 LYS A CA 1
ATOM 637 C C . LYS A 1 84 ? 30.925 8.431 -3.591 1.00 88.44 84 LYS A C 1
ATOM 639 O O . LYS A 1 84 ? 30.678 8.951 -2.514 1.00 88.44 84 LYS A O 1
ATOM 644 N N . LEU A 1 85 ? 30.315 7.324 -4.013 1.00 86.50 85 LEU A N 1
ATOM 645 C CA . LEU A 1 85 ? 29.221 6.669 -3.284 1.00 86.50 85 LEU A CA 1
ATOM 646 C C . LEU A 1 85 ? 29.673 6.104 -1.926 1.00 86.50 85 LEU A C 1
ATOM 648 O O . LEU A 1 85 ? 28.938 6.178 -0.944 1.00 86.50 85 LEU A O 1
ATOM 652 N N . ALA A 1 86 ? 30.905 5.601 -1.843 1.00 78.81 86 ALA A N 1
ATOM 653 C CA . ALA A 1 86 ? 31.498 5.123 -0.598 1.00 78.81 86 ALA A CA 1
ATOM 654 C C . ALA A 1 86 ? 31.790 6.256 0.403 1.00 78.81 86 ALA A C 1
ATOM 656 O O . ALA A 1 86 ? 31.731 6.026 1.606 1.00 78.81 86 ALA A O 1
ATOM 657 N N . ALA A 1 87 ? 32.083 7.475 -0.067 1.00 68.12 87 ALA A N 1
ATOM 658 C CA . ALA A 1 87 ? 32.270 8.639 0.803 1.00 68.12 87 ALA A CA 1
ATOM 659 C C . ALA A 1 87 ? 30.947 9.144 1.411 1.00 68.12 87 ALA A C 1
ATOM 661 O O . ALA A 1 87 ? 30.953 9.674 2.520 1.00 68.12 87 ALA A O 1
ATOM 662 N N . ASP A 1 88 ? 29.828 8.932 0.713 1.00 63.31 88 ASP A N 1
ATOM 663 C CA . ASP A 1 88 ? 28.478 9.312 1.152 1.00 63.31 88 ASP A CA 1
ATOM 664 C C . ASP A 1 88 ? 27.783 8.215 1.995 1.00 63.31 88 ASP A C 1
ATOM 666 O O . ASP A 1 88 ? 26.667 8.404 2.480 1.00 63.31 88 ASP A O 1
ATOM 670 N N . THR A 1 89 ? 28.445 7.074 2.216 1.00 56.19 89 THR A N 1
ATOM 671 C CA . THR A 1 89 ? 27.913 5.937 2.982 1.00 56.19 89 THR A CA 1
ATOM 672 C C . THR A 1 89 ? 28.567 5.870 4.372 1.00 56.19 89 THR A C 1
ATOM 674 O O . THR A 1 89 ? 29.786 5.709 4.458 1.00 56.19 89 THR A O 1
ATOM 677 N N . PRO A 1 90 ? 27.818 5.935 5.493 1.00 48.50 90 PRO A N 1
ATOM 678 C CA . PRO A 1 90 ? 28.368 5.614 6.807 1.00 48.50 90 PRO A CA 1
ATOM 679 C C . PRO A 1 90 ? 28.800 4.144 6.821 1.00 48.50 90 PRO A C 1
ATOM 681 O O . PRO A 1 90 ? 27.999 3.252 6.547 1.00 48.50 90 PRO A O 1
ATOM 684 N N . ALA A 1 91 ? 30.079 3.907 7.110 1.00 47.09 91 ALA A N 1
ATOM 685 C CA . ALA A 1 91 ? 30.738 2.612 7.007 1.00 47.09 91 ALA A CA 1
ATOM 686 C C . ALA A 1 91 ? 29.940 1.454 7.644 1.00 47.09 91 ALA A C 1
ATOM 688 O O . ALA A 1 91 ? 29.810 1.358 8.864 1.00 47.09 91 ALA A O 1
ATOM 689 N N . SER A 1 92 ? 29.503 0.511 6.811 1.00 39.78 92 SER A N 1
ATOM 690 C CA . SER A 1 92 ? 29.409 -0.898 7.189 1.00 39.78 92 SER A CA 1
ATOM 691 C C . SER A 1 92 ? 30.255 -1.692 6.204 1.00 39.78 92 SER A C 1
ATOM 693 O O . SER A 1 92 ? 30.020 -1.678 5.000 1.00 39.78 92 SER A O 1
ATOM 695 N N . ALA A 1 93 ? 31.316 -2.289 6.738 1.00 44.59 93 ALA A N 1
ATOM 696 C CA . ALA A 1 93 ? 32.327 -3.043 6.011 1.00 44.59 93 ALA A CA 1
ATOM 697 C C . ALA A 1 93 ? 31.766 -4.373 5.451 1.00 44.59 93 ALA A C 1
ATOM 699 O O . ALA A 1 93 ? 30.817 -4.920 6.018 1.00 44.59 93 ALA A O 1
ATOM 700 N N . PRO A 1 94 ? 32.355 -4.920 4.370 1.00 55.88 94 PRO A N 1
ATOM 701 C CA . PRO A 1 94 ? 31.812 -6.062 3.640 1.00 55.88 94 PRO A CA 1
ATOM 702 C C . PRO A 1 94 ? 32.151 -7.392 4.333 1.00 55.88 94 PRO A C 1
ATOM 704 O O . PRO A 1 94 ? 33.309 -7.653 4.659 1.00 55.88 94 PRO A O 1
ATOM 707 N N . ALA A 1 95 ? 31.150 -8.257 4.522 1.00 40.16 95 ALA A N 1
ATOM 708 C CA . ALA A 1 95 ? 31.339 -9.634 4.976 1.00 40.16 95 ALA A CA 1
ATOM 709 C C . ALA A 1 95 ? 31.132 -10.618 3.811 1.00 40.16 95 ALA A C 1
ATOM 711 O O . ALA A 1 95 ? 30.117 -10.588 3.119 1.00 40.16 95 ALA A O 1
ATOM 712 N N . ALA A 1 96 ? 32.135 -11.475 3.615 1.00 38.19 96 ALA A N 1
ATOM 713 C CA . ALA A 1 96 ? 32.217 -12.557 2.636 1.00 38.19 96 ALA A CA 1
ATOM 714 C C . ALA A 1 96 ? 31.069 -13.597 2.770 1.00 38.19 96 ALA A C 1
ATOM 716 O O . ALA A 1 96 ? 30.407 -13.663 3.810 1.00 38.19 96 ALA A O 1
ATOM 717 N N . PRO A 1 97 ? 30.824 -14.437 1.741 1.00 53.66 97 PRO A N 1
ATOM 718 C CA . PRO A 1 97 ? 29.591 -15.196 1.593 1.00 53.66 97 PRO A CA 1
ATOM 719 C C . PRO A 1 97 ? 29.589 -16.391 2.545 1.00 53.66 97 PRO A C 1
ATOM 721 O O . PRO A 1 97 ? 30.253 -17.398 2.317 1.00 53.66 97 PRO A O 1
ATOM 724 N N . THR A 1 98 ? 28.813 -16.292 3.617 1.00 35.50 98 THR A N 1
ATOM 725 C CA . THR A 1 98 ? 28.450 -17.451 4.433 1.00 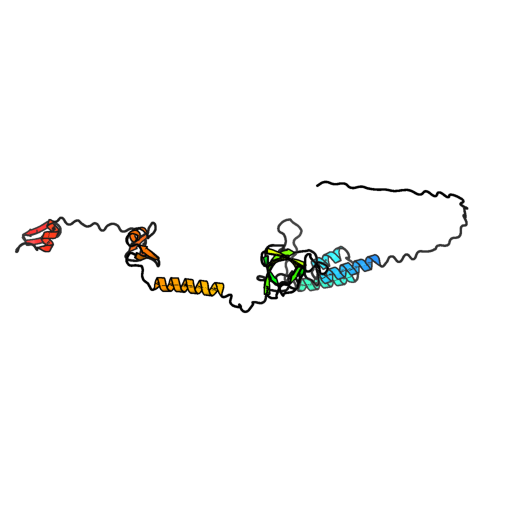35.50 98 THR A CA 1
ATOM 726 C C . THR A 1 98 ? 26.955 -17.370 4.694 1.00 35.50 98 THR A C 1
ATOM 728 O O . THR A 1 98 ? 26.437 -16.330 5.089 1.00 35.50 98 THR A O 1
ATOM 731 N N . ALA A 1 99 ? 26.254 -18.456 4.386 1.00 53.25 99 ALA A N 1
ATOM 732 C CA . ALA A 1 99 ? 24.810 -18.579 4.480 1.00 53.25 99 ALA A CA 1
ATOM 733 C C . ALA A 1 99 ? 24.269 -18.134 5.850 1.00 53.25 99 ALA A C 1
ATOM 735 O O . ALA A 1 99 ? 24.614 -18.746 6.858 1.00 53.25 99 ALA A O 1
ATOM 736 N N . THR A 1 100 ? 23.408 -17.108 5.873 1.00 40.31 100 THR A N 1
ATOM 737 C CA . THR A 1 100 ? 22.196 -16.955 6.711 1.00 40.31 100 THR A CA 1
ATOM 738 C C . THR A 1 100 ? 21.638 -15.531 6.563 1.00 40.31 100 THR A C 1
ATOM 740 O O . THR A 1 100 ? 22.369 -14.560 6.710 1.00 40.31 100 THR A O 1
ATOM 743 N N . ALA A 1 101 ? 20.318 -15.465 6.352 1.00 36.47 101 ALA A N 1
ATOM 744 C CA . ALA A 1 101 ? 19.412 -14.310 6.288 1.00 36.47 101 ALA A CA 1
ATOM 745 C C . ALA A 1 101 ? 19.426 -13.468 4.985 1.00 36.47 101 ALA A C 1
ATOM 747 O O . ALA A 1 101 ? 20.445 -12.870 4.644 1.00 36.47 101 ALA A O 1
ATOM 748 N N . PRO A 1 102 ? 18.290 -13.385 4.254 1.00 43.78 102 PRO A N 1
ATOM 749 C CA . PRO A 1 102 ? 18.163 -12.464 3.130 1.00 43.78 102 PRO A CA 1
ATOM 750 C C . PRO A 1 102 ? 18.239 -11.001 3.621 1.00 43.78 102 PRO A C 1
ATOM 752 O O . PRO A 1 102 ? 17.793 -10.714 4.736 1.00 43.78 102 PRO A O 1
ATOM 755 N N . PRO A 1 103 ? 18.773 -10.070 2.803 1.00 46.34 103 PRO A N 1
ATOM 756 C CA . PRO A 1 103 ? 18.679 -8.629 3.061 1.00 46.34 103 PRO A CA 1
ATOM 757 C C . PRO A 1 103 ? 17.204 -8.217 3.218 1.00 46.34 103 PRO A C 1
ATOM 759 O O . PRO A 1 103 ? 16.338 -8.935 2.702 1.00 46.34 103 PRO A O 1
ATOM 762 N N . PRO A 1 104 ? 16.874 -7.092 3.896 1.00 43.38 104 PRO A N 1
ATOM 763 C CA . PRO A 1 104 ? 15.500 -6.604 3.922 1.00 43.38 104 PRO A CA 1
ATOM 764 C C . PRO A 1 104 ? 15.051 -6.435 2.475 1.00 43.38 104 PRO A C 1
ATOM 766 O O . PRO A 1 104 ? 15.547 -5.585 1.736 1.00 43.38 104 PRO A O 1
ATOM 769 N N . SER A 1 105 ? 14.171 -7.336 2.053 1.00 41.19 105 SER A N 1
ATOM 770 C CA . SER A 1 105 ? 13.617 -7.310 0.715 1.00 41.19 105 SER A CA 1
ATOM 771 C C . SER A 1 105 ? 12.879 -5.974 0.566 1.00 41.19 105 SER A C 1
ATOM 773 O O . SER A 1 105 ? 12.211 -5.563 1.523 1.00 41.19 105 SER A O 1
ATOM 775 N N . PRO A 1 106 ? 12.948 -5.279 -0.588 1.00 50.44 106 PRO A N 1
ATOM 776 C CA . PRO A 1 106 ? 11.899 -4.307 -0.909 1.00 50.44 106 PRO A CA 1
ATOM 777 C C . PRO A 1 106 ? 10.569 -5.039 -0.699 1.00 50.44 106 PRO A C 1
ATOM 779 O O . PRO A 1 106 ? 10.537 -6.205 -1.092 1.00 50.44 106 PRO A O 1
ATOM 782 N N . PRO A 1 107 ? 9.544 -4.461 -0.035 1.00 49.38 107 PRO A N 1
ATOM 783 C CA . PRO A 1 107 ? 8.410 -5.221 0.495 1.00 49.38 107 PRO A CA 1
ATOM 784 C C . PRO A 1 107 ? 7.890 -6.190 -0.564 1.00 49.38 107 PRO A C 1
ATOM 786 O O . PRO A 1 107 ? 7.273 -5.790 -1.553 1.00 49.38 107 PRO A O 1
ATOM 789 N N . ALA A 1 108 ? 8.261 -7.455 -0.388 1.00 49.41 108 ALA A N 1
ATOM 790 C CA . ALA A 1 108 ? 7.951 -8.518 -1.308 1.00 49.41 108 ALA A CA 1
ATOM 791 C C . ALA A 1 108 ? 6.529 -8.927 -0.966 1.00 49.41 108 ALA A C 1
ATOM 793 O O . ALA A 1 108 ? 6.282 -9.476 0.098 1.00 49.41 108 ALA A O 1
ATOM 794 N N . ASP A 1 109 ? 5.602 -8.580 -1.851 1.00 61.72 109 ASP A N 1
ATOM 795 C CA . ASP A 1 109 ? 4.385 -9.342 -2.100 1.00 61.72 109 ASP A CA 1
ATOM 796 C C . ASP A 1 109 ? 3.528 -9.750 -0.882 1.00 61.72 109 ASP A C 1
ATOM 798 O O . ASP A 1 109 ? 2.891 -10.802 -0.907 1.00 61.72 109 ASP A O 1
ATOM 802 N N . ASP A 1 110 ? 3.425 -8.902 0.148 1.00 71.19 110 ASP A N 1
ATOM 803 C CA . ASP A 1 110 ? 2.460 -9.063 1.250 1.00 71.19 110 ASP A CA 1
ATOM 804 C C . ASP A 1 110 ? 1.030 -8.739 0.775 1.00 71.19 110 ASP A C 1
ATOM 806 O O . ASP A 1 110 ? 0.392 -7.772 1.201 1.00 71.19 110 ASP A O 1
ATOM 810 N N . TYR A 1 111 ? 0.520 -9.525 -0.170 1.00 82.19 111 TYR A N 1
ATOM 811 C CA . TYR A 1 111 ? -0.850 -9.418 -0.651 1.00 82.19 111 TYR A CA 1
ATOM 812 C C . TYR A 1 111 ? -1.778 -10.358 0.121 1.00 82.19 111 TYR A C 1
ATOM 814 O O . TYR A 1 111 ? -1.416 -11.506 0.384 1.00 82.19 111 TYR A O 1
ATOM 822 N N . PRO A 1 112 ? -3.015 -9.927 0.423 1.00 91.31 112 PRO A N 1
ATOM 823 C CA . PRO A 1 112 ? -3.627 -8.646 0.055 1.00 91.31 112 PRO A CA 1
ATOM 824 C C . PRO A 1 112 ? -3.206 -7.460 0.952 1.00 91.31 112 PRO A C 1
ATOM 826 O O . PRO A 1 112 ? -3.224 -7.575 2.174 1.00 91.31 112 PRO A O 1
ATOM 829 N N . THR A 1 113 ? -2.918 -6.294 0.355 1.00 89.81 113 THR A N 1
ATOM 830 C CA . THR A 1 113 ? -2.606 -5.041 1.083 1.00 89.81 113 THR A CA 1
ATOM 831 C C . THR A 1 113 ? -3.617 -3.940 0.761 1.00 89.81 113 THR A C 1
ATOM 833 O O . THR A 1 113 ? -3.934 -3.721 -0.405 1.00 89.81 113 THR A O 1
ATOM 836 N N . GLU A 1 114 ? -4.069 -3.177 1.755 1.00 92.06 114 GLU A N 1
ATOM 837 C CA . GLU A 1 114 ? -4.907 -1.991 1.521 1.00 92.06 114 GLU A CA 1
ATOM 838 C C . GLU A 1 114 ? -4.116 -0.858 0.841 1.00 92.06 114 GLU A C 1
ATOM 840 O O . GLU A 1 114 ? -2.967 -0.580 1.193 1.00 92.06 114 GLU A O 1
ATOM 845 N N . ALA A 1 115 ? -4.746 -0.195 -0.130 1.00 93.25 115 ALA A N 1
ATOM 846 C CA . ALA A 1 115 ? -4.195 0.943 -0.858 1.00 93.25 115 ALA A CA 1
ATOM 847 C C . ALA A 1 115 ? -5.310 1.894 -1.334 1.00 93.25 115 ALA A C 1
ATOM 849 O O . ALA A 1 115 ? -6.509 1.645 -1.171 1.00 93.25 115 ALA A O 1
ATOM 850 N N . GLY A 1 116 ? -4.917 3.015 -1.930 1.00 93.69 116 GLY A N 1
ATOM 851 C CA . GLY A 1 116 ? -5.828 3.948 -2.581 1.00 93.69 116 GLY A CA 1
ATOM 852 C C . GLY A 1 116 ? -5.505 4.141 -4.056 1.00 93.69 116 GLY A C 1
ATOM 853 O O . GLY A 1 116 ? -4.433 3.790 -4.549 1.00 93.69 116 GLY A O 1
ATOM 854 N N . SER A 1 117 ? -6.468 4.710 -4.771 1.00 95.06 117 SER A N 1
ATOM 855 C CA . SER A 1 117 ? -6.369 5.042 -6.187 1.00 95.06 117 SER A CA 1
ATOM 856 C C . SER A 1 117 ? -6.388 6.557 -6.374 1.00 95.06 117 SER A C 1
ATOM 858 O O . SER A 1 117 ? -7.305 7.219 -5.898 1.00 95.06 117 SER A O 1
ATOM 860 N N . TRP A 1 118 ? -5.465 7.103 -7.169 1.00 92.62 118 TRP A N 1
ATOM 861 C CA . TRP A 1 118 ? -5.528 8.490 -7.661 1.00 92.62 118 TRP A CA 1
ATOM 862 C C . TRP A 1 118 ? -6.548 8.682 -8.804 1.00 92.62 118 TRP A C 1
ATOM 864 O O . TRP A 1 118 ? -6.555 9.685 -9.506 1.00 92.62 118 TRP A O 1
ATOM 874 N N . GLY A 1 119 ? -7.428 7.699 -9.008 1.00 91.75 119 GLY A N 1
ATOM 875 C CA . GLY A 1 119 ? -8.398 7.653 -10.097 1.00 91.75 119 GLY A CA 1
ATOM 876 C C . GLY A 1 119 ? -7.851 7.006 -11.370 1.00 91.75 119 GLY A C 1
ATOM 877 O O . GLY A 1 119 ? -6.754 6.446 -11.384 1.00 91.75 119 GLY A O 1
ATOM 878 N N . GLY A 1 120 ? -8.643 7.026 -12.439 1.00 92.69 120 GLY A N 1
ATOM 879 C CA . GLY A 1 120 ? -8.257 6.498 -13.749 1.00 92.69 120 GLY A CA 1
ATOM 880 C C . GLY A 1 120 ? -8.778 5.089 -14.033 1.00 92.69 120 GLY A C 1
ATOM 881 O O . GLY A 1 120 ? -9.679 4.586 -13.365 1.00 92.69 120 GLY A O 1
ATOM 882 N N . ILE A 1 121 ? -8.233 4.468 -15.077 1.00 94.69 121 ILE A N 1
ATOM 883 C CA . ILE A 1 121 ? -8.799 3.262 -15.689 1.00 94.69 121 ILE A CA 1
ATOM 884 C C . ILE A 1 121 ? -8.207 1.984 -15.089 1.00 94.69 121 ILE A C 1
ATOM 886 O O . ILE A 1 121 ? -6.991 1.856 -14.949 1.00 94.69 121 ILE A O 1
ATOM 890 N N . VAL A 1 122 ? -9.079 1.021 -14.801 1.00 96.00 122 VAL A N 1
ATOM 891 C CA . VAL A 1 122 ? -8.735 -0.373 -14.519 1.00 96.00 122 VAL A CA 1
ATOM 892 C C . VAL A 1 122 ? -8.799 -1.168 -15.814 1.00 96.00 122 VAL A C 1
ATOM 894 O O . VAL A 1 122 ? -9.730 -1.015 -16.610 1.00 96.00 122 VAL A O 1
ATOM 897 N N . ARG A 1 123 ? -7.821 -2.044 -16.026 1.00 97.06 123 ARG A N 1
ATOM 898 C CA . ARG A 1 123 ? -7.697 -2.863 -17.235 1.00 97.06 123 ARG A CA 1
ATOM 899 C C . ARG A 1 123 ? -7.771 -4.352 -16.936 1.00 97.06 123 ARG A C 1
ATOM 901 O O . ARG A 1 123 ? -7.616 -4.778 -15.797 1.00 97.06 123 ARG A O 1
ATOM 908 N N . SER A 1 124 ? -8.001 -5.155 -17.968 1.00 94.50 124 SER A N 1
ATOM 909 C CA . SER A 1 124 ? -8.067 -6.615 -17.852 1.00 94.50 124 SER A CA 1
ATOM 910 C C . SER A 1 124 ? -6.698 -7.286 -17.690 1.00 94.50 124 SER A C 1
ATOM 912 O O . SER A 1 124 ? -6.650 -8.459 -17.336 1.00 94.50 124 SER A O 1
ATOM 914 N N . GLY A 1 125 ? -5.599 -6.571 -17.948 1.00 91.50 125 GLY A N 1
ATOM 915 C CA . GLY A 1 125 ? -4.233 -7.079 -17.832 1.00 91.50 125 GLY A CA 1
ATOM 916 C C . GLY A 1 125 ? -3.203 -5.963 -17.616 1.00 91.50 125 GLY A C 1
ATOM 917 O O . GLY A 1 125 ? -3.556 -4.782 -17.712 1.00 91.50 125 GLY A O 1
ATOM 918 N N . PRO A 1 126 ? -1.954 -6.326 -17.279 1.00 89.44 126 PRO A N 1
ATOM 919 C CA . PRO A 1 126 ? -0.892 -5.381 -16.952 1.00 89.44 126 PRO A CA 1
ATOM 920 C C . PRO A 1 126 ? -0.340 -4.728 -18.226 1.00 89.44 126 PRO A C 1
ATOM 922 O O . PRO A 1 126 ? 0.474 -5.311 -18.935 1.00 89.44 126 PRO A O 1
ATOM 925 N N . GLY A 1 127 ? -0.824 -3.525 -18.539 1.00 88.06 127 GLY A N 1
ATOM 926 C CA . GLY A 1 127 ? -0.365 -2.738 -19.683 1.00 88.06 127 GLY A CA 1
ATOM 927 C C . GLY A 1 127 ? -1.467 -1.893 -20.319 1.00 88.06 127 GLY A C 1
ATOM 928 O O . GLY A 1 127 ? -2.663 -2.091 -20.086 1.00 88.06 127 GLY A O 1
ATOM 929 N N . ARG A 1 128 ? -1.070 -0.942 -21.166 1.00 88.69 128 ARG A N 1
ATOM 930 C CA . ARG A 1 128 ? -1.991 0.017 -21.804 1.00 88.69 128 ARG A CA 1
ATOM 931 C C . ARG A 1 128 ? -2.810 -0.555 -22.955 1.00 88.69 128 ARG A C 1
ATOM 933 O O . ARG A 1 128 ? -3.846 0.024 -23.285 1.00 88.69 128 ARG A O 1
ATOM 940 N N . ASP A 1 129 ? -2.403 -1.689 -23.507 1.00 91.00 129 ASP A N 1
ATOM 941 C CA . ASP A 1 129 ? -3.079 -2.310 -24.652 1.00 91.00 129 ASP A CA 1
ATOM 942 C C . ASP A 1 129 ? -4.216 -3.250 -24.228 1.00 91.00 129 ASP A C 1
ATOM 944 O O . ASP A 1 129 ? -5.053 -3.649 -25.037 1.00 91.00 129 ASP A O 1
ATOM 948 N N . TYR A 1 130 ? -4.309 -3.564 -22.933 1.00 95.31 130 TYR A N 1
ATOM 949 C CA . TYR A 1 130 ? -5.384 -4.388 -22.393 1.00 95.31 130 TYR A CA 1
ATOM 950 C C . TYR A 1 130 ? -6.709 -3.632 -22.325 1.00 95.31 130 TYR A C 1
ATOM 952 O O . TYR A 1 130 ? -6.757 -2.428 -22.052 1.00 95.31 130 TYR A O 1
ATOM 960 N N . ARG A 1 131 ? -7.812 -4.367 -22.499 1.00 94.12 131 ARG A N 1
ATOM 961 C CA . ARG A 1 131 ? -9.173 -3.824 -22.457 1.00 94.12 131 ARG A CA 1
ATOM 962 C C . ARG A 1 131 ? -9.428 -3.077 -21.147 1.00 94.12 131 ARG A C 1
ATOM 964 O O . ARG A 1 131 ? -9.098 -3.559 -20.067 1.00 94.12 131 ARG A O 1
ATOM 971 N N . GLN A 1 132 ? -10.067 -1.918 -21.252 1.00 96.25 132 GLN A N 1
ATOM 972 C CA . GLN A 1 132 ? -10.555 -1.155 -20.105 1.00 96.25 132 GLN A CA 1
ATOM 973 C C . GLN A 1 132 ? -11.789 -1.856 -19.526 1.00 96.25 132 GLN A C 1
ATOM 975 O O . GLN A 1 132 ? -12.725 -2.153 -20.270 1.00 96.25 132 GLN A O 1
ATOM 980 N N . VAL A 1 133 ? -11.770 -2.158 -18.228 1.00 94.62 133 VAL A N 1
ATOM 981 C CA . VAL A 1 133 ? -12.861 -2.878 -17.552 1.00 94.62 133 VAL A CA 1
ATOM 982 C C . VAL A 1 133 ? -13.692 -1.964 -16.666 1.00 94.62 133 VAL A C 1
ATOM 984 O O . VAL A 1 133 ? -14.896 -2.161 -16.575 1.00 94.62 133 VAL A O 1
ATOM 987 N N . GLU A 1 134 ? -13.073 -0.960 -16.044 1.00 94.94 134 GLU A N 1
ATOM 988 C CA . GLU A 1 134 ? -13.750 -0.045 -15.126 1.00 94.94 134 GLU A CA 1
ATOM 989 C C . GLU A 1 134 ? -12.957 1.264 -14.971 1.00 94.94 134 GLU A C 1
ATOM 991 O O . GLU A 1 134 ? -11.783 1.343 -15.339 1.00 94.94 134 GLU A O 1
ATOM 996 N N . SER A 1 135 ? -13.579 2.291 -14.396 1.00 94.56 135 SER A N 1
ATOM 997 C CA . SER A 1 135 ? -12.923 3.514 -13.932 1.00 94.56 135 SER A CA 1
ATOM 998 C C . SER A 1 135 ? -13.062 3.697 -12.415 1.00 94.56 135 SER A C 1
ATOM 1000 O O . SER A 1 135 ? -14.135 3.511 -11.828 1.00 94.56 135 SER A O 1
ATOM 1002 N N . LEU A 1 136 ? -11.965 4.087 -11.766 1.00 94.25 136 LEU A N 1
ATOM 1003 C CA . LEU A 1 136 ? -11.927 4.418 -10.344 1.00 94.25 136 LEU A CA 1
ATOM 1004 C C . LEU A 1 136 ? -11.863 5.924 -10.148 1.00 94.25 136 LEU A C 1
ATOM 1006 O O . LEU A 1 136 ? -11.280 6.656 -10.953 1.00 94.25 136 LEU A O 1
ATOM 1010 N N . LYS A 1 137 ? -12.437 6.377 -9.038 1.00 92.94 137 LYS A N 1
ATOM 1011 C CA . LYS A 1 137 ? -12.334 7.767 -8.601 1.00 92.94 137 LYS A CA 1
ATOM 1012 C C . LYS A 1 137 ? -11.049 7.974 -7.809 1.00 92.94 137 LYS A C 1
ATOM 1014 O O . LYS A 1 137 ? -10.456 7.031 -7.282 1.00 92.94 137 LYS A O 1
ATOM 1019 N N . GLU A 1 138 ? -10.622 9.224 -7.736 1.00 89.88 138 GLU A N 1
ATOM 1020 C CA . GLU A 1 138 ? -9.554 9.623 -6.830 1.00 89.88 138 GLU A CA 1
ATOM 1021 C C . GLU A 1 138 ? -9.973 9.397 -5.369 1.00 89.88 138 GLU A C 1
ATOM 1023 O O . GLU A 1 138 ? -11.117 9.652 -4.986 1.00 89.88 138 GLU A O 1
ATOM 1028 N N . GLY A 1 139 ? -9.049 8.882 -4.559 1.00 88.56 139 GLY A N 1
ATOM 1029 C CA . GLY A 1 139 ? -9.277 8.515 -3.163 1.00 88.56 139 GLY A CA 1
ATOM 1030 C C . GLY A 1 139 ? -10.078 7.225 -2.978 1.00 88.56 139 GLY A C 1
ATOM 1031 O O . GLY A 1 139 ? -10.387 6.856 -1.844 1.00 88.56 139 GLY A O 1
ATOM 1032 N N . GLU A 1 140 ? -10.430 6.526 -4.060 1.00 91.88 140 GLU A N 1
ATOM 1033 C CA . GLU A 1 140 ? -11.139 5.257 -3.960 1.00 91.88 140 GLU A CA 1
ATOM 1034 C C . GLU A 1 140 ? -10.239 4.193 -3.324 1.00 91.88 140 GLU A C 1
ATOM 1036 O O . GLU A 1 140 ? -9.094 4.003 -3.744 1.00 91.88 140 GLU A O 1
ATOM 1041 N N . ARG A 1 141 ? -10.757 3.514 -2.293 1.00 93.00 141 ARG A N 1
ATOM 1042 C CA . ARG A 1 141 ? -10.039 2.430 -1.619 1.00 93.00 141 ARG A CA 1
ATOM 1043 C C . ARG A 1 141 ? -10.052 1.170 -2.465 1.00 93.00 141 ARG A C 1
ATOM 1045 O O . ARG A 1 141 ? -11.080 0.798 -3.028 1.00 93.00 141 ARG A O 1
ATOM 1052 N N . ILE A 1 142 ? -8.905 0.519 -2.497 1.00 95.38 142 ILE A N 1
ATOM 1053 C CA . ILE A 1 142 ? -8.647 -0.700 -3.245 1.00 95.38 142 ILE A CA 1
ATOM 1054 C C . ILE A 1 142 ? -7.768 -1.620 -2.403 1.00 95.38 142 ILE A C 1
ATOM 1056 O O . ILE A 1 142 ? -7.125 -1.192 -1.445 1.00 95.38 142 ILE A O 1
ATOM 1060 N N . THR A 1 143 ? -7.683 -2.872 -2.816 1.00 94.69 143 THR A N 1
ATOM 1061 C CA . THR A 1 143 ? -6.775 -3.843 -2.217 1.00 94.69 143 THR A CA 1
ATOM 1062 C C . THR A 1 143 ? -5.798 -4.296 -3.291 1.00 94.69 143 THR A C 1
ATOM 1064 O O . THR A 1 143 ? -6.206 -4.798 -4.336 1.00 94.69 143 THR A O 1
ATOM 1067 N N . LEU A 1 144 ? -4.501 -4.111 -3.073 1.00 94.25 144 LEU A N 1
ATOM 1068 C CA . LEU A 1 144 ? -3.479 -4.698 -3.929 1.00 94.25 144 LEU A CA 1
ATOM 1069 C C . LEU A 1 144 ? -3.504 -6.213 -3.716 1.00 94.25 144 LEU A C 1
ATOM 1071 O O . LEU A 1 144 ? -3.491 -6.680 -2.579 1.00 94.25 144 LEU A O 1
ATOM 1075 N N . MET A 1 145 ? -3.569 -6.975 -4.803 1.00 93.00 145 MET A N 1
ATOM 1076 C CA . MET A 1 145 ? -3.612 -8.442 -4.785 1.00 93.00 145 MET A CA 1
ATOM 1077 C C . MET A 1 145 ? -2.353 -9.090 -5.360 1.00 93.00 145 MET A C 1
ATOM 1079 O O . MET A 1 145 ? -2.169 -10.294 -5.212 1.00 93.00 145 MET A O 1
ATOM 1083 N N . GLY A 1 146 ? -1.538 -8.330 -6.085 1.00 89.94 146 GLY A N 1
ATOM 1084 C CA . GLY A 1 146 ? -0.368 -8.851 -6.776 1.00 89.94 146 GLY A CA 1
ATOM 1085 C C . GLY A 1 146 ? 0.362 -7.746 -7.516 1.00 89.94 146 GLY A C 1
ATOM 1086 O O . GLY A 1 146 ? -0.279 -6.888 -8.123 1.00 89.94 146 GLY A O 1
ATOM 1087 N N . ARG A 1 147 ? 1.690 -7.790 -7.515 1.00 89.31 147 ARG A N 1
ATOM 1088 C CA . ARG A 1 147 ? 2.527 -6.991 -8.410 1.00 89.31 147 ARG A CA 1
ATOM 1089 C C . ARG A 1 147 ? 2.835 -7.808 -9.661 1.00 89.31 147 ARG A C 1
ATOM 1091 O O . ARG A 1 147 ? 2.994 -9.021 -9.587 1.00 89.31 147 ARG A O 1
ATOM 1098 N N . SER A 1 148 ? 2.895 -7.145 -10.809 1.00 87.38 148 SER A N 1
ATOM 1099 C CA . SER A 1 148 ? 3.434 -7.726 -12.041 1.00 87.38 148 SER A CA 1
ATOM 1100 C C . SER A 1 148 ? 4.845 -7.206 -12.321 1.00 87.38 148 SER A C 1
ATOM 1102 O O . SER A 1 148 ? 5.288 -6.209 -11.748 1.00 87.38 148 SER A O 1
ATOM 1104 N N . ASP A 1 149 ? 5.543 -7.901 -13.205 1.00 81.88 149 ASP A N 1
ATOM 1105 C CA . ASP A 1 149 ? 6.867 -7.570 -13.731 1.00 81.88 149 ASP A CA 1
ATOM 1106 C C . ASP A 1 149 ? 6.838 -6.480 -14.816 1.00 81.88 149 ASP A C 1
ATOM 1108 O O . ASP A 1 149 ? 7.870 -5.891 -15.135 1.00 81.88 149 ASP A O 1
ATOM 1112 N N . VAL A 1 150 ? 5.658 -6.165 -15.357 1.00 82.62 150 VAL A N 1
ATOM 1113 C CA . VAL A 1 150 ? 5.488 -5.117 -16.365 1.00 82.62 150 VAL A CA 1
ATOM 1114 C C . VAL A 1 150 ? 5.686 -3.743 -15.727 1.00 82.62 150 VAL A C 1
ATOM 1116 O O . VAL A 1 150 ? 4.843 -3.268 -14.960 1.00 82.62 150 VAL A O 1
ATOM 1119 N N . MET A 1 151 ? 6.794 -3.096 -16.083 1.00 82.31 151 MET A N 1
ATOM 1120 C CA . MET A 1 151 ? 7.144 -1.741 -15.667 1.00 82.31 151 MET A CA 1
ATOM 1121 C C . MET A 1 151 ? 6.731 -0.722 -16.723 1.00 82.31 151 MET A C 1
ATOM 1123 O O . MET A 1 151 ? 6.920 -0.923 -17.920 1.00 82.31 151 MET A O 1
ATOM 1127 N N . GLU A 1 152 ? 6.213 0.411 -16.270 1.00 83.06 152 GLU A N 1
ATOM 1128 C CA . GLU A 1 152 ? 5.904 1.551 -17.121 1.00 83.06 152 GLU A CA 1
ATOM 1129 C C . GLU A 1 152 ? 6.228 2.844 -16.371 1.00 83.06 152 GLU A C 1
ATOM 1131 O O . GLU A 1 152 ? 5.810 3.016 -15.228 1.00 83.06 152 GLU A O 1
ATOM 1136 N N . ASN A 1 153 ? 6.989 3.750 -16.993 1.00 83.56 153 ASN A N 1
ATOM 1137 C CA . ASN A 1 153 ? 7.366 5.049 -16.415 1.00 83.56 153 ASN A CA 1
ATOM 1138 C C . ASN A 1 153 ? 7.862 4.959 -14.953 1.00 83.56 153 ASN A C 1
ATOM 1140 O O . ASN A 1 153 ? 7.465 5.759 -14.108 1.00 83.56 153 ASN A O 1
ATOM 1144 N N . GLY A 1 154 ? 8.682 3.950 -14.644 1.00 80.44 154 GLY A N 1
ATOM 1145 C CA . GLY A 1 154 ? 9.259 3.750 -13.310 1.00 80.44 154 GLY A CA 1
ATOM 1146 C C . GLY A 1 154 ? 8.366 3.035 -12.290 1.00 80.44 154 GLY A C 1
ATOM 1147 O O . GLY A 1 154 ? 8.835 2.771 -11.189 1.00 80.44 154 GLY A O 1
ATOM 1148 N N . TYR A 1 155 ? 7.131 2.654 -12.639 1.00 88.19 155 TYR A N 1
ATOM 1149 C CA . TYR A 1 155 ? 6.219 1.943 -11.733 1.00 88.19 155 TYR A CA 1
ATOM 1150 C C . TYR A 1 155 ? 5.693 0.629 -12.335 1.00 88.19 155 TYR A C 1
ATOM 1152 O O . TYR A 1 155 ? 5.366 0.591 -13.525 1.00 88.19 155 TYR A O 1
ATOM 1160 N N . PRO A 1 156 ? 5.548 -0.441 -11.532 1.00 91.94 156 PRO A N 1
ATOM 1161 C CA . PRO A 1 156 ? 4.952 -1.689 -11.985 1.00 91.94 156 PRO A CA 1
ATOM 1162 C C . PRO A 1 156 ? 3.433 -1.586 -12.129 1.00 91.94 156 PRO A C 1
ATOM 1164 O O . PRO A 1 156 ? 2.767 -0.740 -11.528 1.00 91.94 156 PRO A O 1
ATOM 1167 N N . TRP A 1 157 ? 2.854 -2.498 -12.902 1.00 92.00 157 TRP A N 1
ATOM 1168 C CA . TRP A 1 157 ? 1.414 -2.745 -12.896 1.00 92.00 157 TRP A CA 1
ATOM 1169 C C . TRP A 1 157 ? 1.020 -3.669 -11.735 1.00 92.00 157 TRP A C 1
ATOM 1171 O O . TRP A 1 157 ? 1.714 -4.642 -11.440 1.00 92.00 157 TRP A O 1
ATOM 1181 N N . PHE A 1 158 ? -0.126 -3.408 -11.102 1.00 95.75 158 PHE A N 1
ATOM 1182 C CA . PHE A 1 158 ? -0.656 -4.213 -9.997 1.00 95.75 158 PHE A CA 1
ATOM 1183 C C . PHE A 1 158 ? -2.001 -4.817 -10.348 1.00 95.75 158 PHE A C 1
ATOM 1185 O O . PHE A 1 158 ? -2.865 -4.136 -10.901 1.00 95.75 158 PHE A O 1
ATOM 1192 N N . LYS A 1 159 ? -2.210 -6.068 -9.938 1.00 95.88 159 LYS A N 1
ATOM 1193 C CA . LYS A 1 159 ? -3.542 -6.642 -9.801 1.00 95.88 159 LYS A CA 1
ATOM 1194 C C . LYS A 1 159 ? -4.192 -6.063 -8.549 1.00 95.88 159 LYS A C 1
ATOM 1196 O O . LYS A 1 159 ? -3.613 -6.111 -7.465 1.00 95.88 159 LYS A O 1
ATOM 1201 N N . ILE A 1 160 ? -5.399 -5.542 -8.696 1.00 96.88 160 ILE A N 1
ATOM 1202 C CA . ILE A 1 160 ? -6.174 -4.910 -7.632 1.00 96.88 160 ILE A CA 1
ATOM 1203 C C . ILE A 1 160 ? -7.531 -5.583 -7.478 1.00 96.88 160 ILE A C 1
ATOM 1205 O O . ILE A 1 160 ? -8.113 -6.041 -8.463 1.00 96.88 160 ILE A O 1
ATOM 1209 N N . ALA A 1 161 ? -8.036 -5.587 -6.250 1.00 96.06 161 ALA A N 1
ATOM 1210 C CA . ALA A 1 161 ? -9.437 -5.777 -5.923 1.00 96.06 161 ALA A CA 1
ATOM 1211 C C . ALA A 1 161 ? -10.069 -4.405 -5.657 1.00 96.06 161 ALA A C 1
ATOM 1213 O O . ALA A 1 161 ? -9.490 -3.557 -4.975 1.00 96.06 161 ALA A O 1
ATOM 1214 N N . PHE A 1 162 ? -11.260 -4.185 -6.190 1.00 94.38 162 PHE A N 1
ATOM 1215 C CA . PHE A 1 162 ? -12.060 -2.980 -6.001 1.00 94.38 162 PHE A CA 1
ATOM 1216 C C . PHE A 1 162 ? -13.539 -3.377 -5.959 1.00 94.38 162 PHE A C 1
ATOM 1218 O O . PHE A 1 162 ? -13.863 -4.505 -6.309 1.00 94.38 162 PHE A O 1
ATOM 1225 N N . ARG A 1 163 ? -14.413 -2.476 -5.484 1.00 89.38 163 ARG A N 1
ATOM 1226 C CA . ARG A 1 163 ? -15.895 -2.579 -5.459 1.00 89.38 163 ARG A CA 1
ATOM 1227 C C . ARG A 1 163 ? -16.472 -4.005 -5.524 1.00 89.38 163 ARG A C 1
ATOM 1229 O O . ARG A 1 163 ? -16.543 -4.607 -6.594 1.00 89.38 163 ARG A O 1
ATOM 1236 N N . ASP A 1 164 ? -16.965 -4.508 -4.396 1.00 83.56 164 ASP A N 1
ATOM 1237 C CA . ASP A 1 164 ? -17.653 -5.808 -4.326 1.00 83.56 164 ASP A CA 1
ATOM 1238 C C . ASP A 1 164 ? -16.805 -6.995 -4.837 1.00 83.56 164 ASP A C 1
ATOM 1240 O O . ASP A 1 164 ? -17.325 -7.972 -5.370 1.00 83.56 164 ASP A O 1
ATOM 1244 N N . GLY A 1 165 ? -15.478 -6.919 -4.667 1.00 84.06 165 GLY A N 1
ATOM 1245 C CA . GLY A 1 165 ? -14.548 -8.007 -4.991 1.00 84.06 165 GLY A CA 1
ATOM 1246 C C . GLY A 1 165 ? -14.204 -8.145 -6.476 1.00 84.06 165 GLY A C 1
ATOM 1247 O O . GLY A 1 165 ? -13.579 -9.132 -6.863 1.00 84.06 165 GLY A O 1
ATOM 1248 N N . GLN A 1 166 ? -14.575 -7.172 -7.312 1.00 93.25 166 GLN A N 1
ATOM 1249 C CA . GLN A 1 166 ? -14.120 -7.112 -8.698 1.00 93.25 166 GLN A CA 1
ATOM 1250 C C . GLN A 1 166 ? -12.599 -6.972 -8.763 1.00 93.25 166 GLN A C 1
ATOM 1252 O O . GLN A 1 166 ? -11.979 -6.343 -7.907 1.00 93.25 166 GLN A O 1
ATOM 1257 N N . THR A 1 167 ? -11.988 -7.549 -9.799 1.00 95.81 167 THR A N 1
ATOM 1258 C CA . THR A 1 167 ? -10.531 -7.524 -9.964 1.00 95.81 167 THR A CA 1
ATOM 1259 C C . THR A 1 167 ? -10.115 -7.001 -11.324 1.00 95.81 167 THR A C 1
ATOM 1261 O O . THR A 1 167 ? -10.806 -7.211 -12.318 1.00 95.81 167 THR A O 1
ATOM 1264 N N . GLY A 1 168 ? -8.946 -6.377 -11.376 1.00 95.00 168 GLY A N 1
ATOM 1265 C CA . GLY A 1 168 ? -8.338 -5.903 -12.612 1.00 95.00 168 GLY A CA 1
ATOM 1266 C C . GLY A 1 168 ? -6.923 -5.408 -12.365 1.00 95.00 168 GLY A C 1
ATOM 1267 O O . GLY A 1 168 ? -6.360 -5.653 -11.303 1.00 95.00 168 GLY A O 1
ATOM 1268 N N . TYR A 1 169 ? -6.347 -4.724 -13.343 1.00 97.12 169 TYR A N 1
ATOM 1269 C CA . TYR A 1 169 ? -4.975 -4.241 -13.305 1.00 97.12 169 TYR A CA 1
ATOM 1270 C C . TYR A 1 169 ? -4.921 -2.724 -13.387 1.00 97.12 169 TYR A C 1
ATOM 1272 O O . TYR A 1 169 ? -5.655 -2.104 -14.164 1.00 97.12 169 TYR A O 1
ATOM 1280 N N . LYS A 1 170 ? -4.039 -2.124 -12.592 1.00 96.12 170 LYS A N 1
ATOM 1281 C CA . LYS A 1 170 ? -3.834 -0.679 -12.552 1.00 96.12 170 LYS A CA 1
ATOM 1282 C C . LYS A 1 170 ? -2.355 -0.353 -12.383 1.00 96.12 170 LYS A C 1
ATOM 1284 O O . LYS A 1 170 ? -1.631 -1.052 -11.681 1.00 96.12 170 LYS A O 1
ATOM 1289 N N . TRP A 1 171 ? -1.917 0.697 -13.061 1.00 96.38 171 TRP A N 1
ATOM 1290 C CA . TRP A 1 171 ? -0.531 1.144 -13.054 1.00 96.38 171 TRP A CA 1
ATOM 1291 C C . TRP A 1 171 ? -0.144 1.769 -11.704 1.00 96.38 171 TRP A C 1
ATOM 1293 O O . TRP A 1 171 ? -0.904 2.576 -11.169 1.00 96.38 171 TRP A O 1
ATOM 1303 N N . GLY A 1 172 ? 1.026 1.423 -11.160 1.00 92.88 172 GLY A N 1
ATOM 1304 C CA . GLY A 1 172 ? 1.489 1.845 -9.831 1.00 92.88 172 GLY A CA 1
ATOM 1305 C C . GLY A 1 172 ? 1.639 3.357 -9.661 1.00 92.88 172 GLY A C 1
ATOM 1306 O O . GLY A 1 172 ? 1.389 3.875 -8.574 1.00 92.88 172 GLY A O 1
ATOM 1307 N N . GLY A 1 173 ? 1.921 4.080 -10.749 1.00 92.19 173 GLY A N 1
ATOM 1308 C CA . GLY A 1 173 ? 2.040 5.541 -10.753 1.00 92.19 173 GLY A CA 1
ATOM 1309 C C . GLY A 1 173 ? 0.738 6.301 -10.449 1.00 92.19 173 GLY A C 1
ATOM 1310 O O . GLY A 1 173 ? 0.753 7.512 -10.267 1.00 92.19 173 GLY A O 1
ATOM 1311 N N . ILE A 1 174 ? -0.401 5.602 -10.390 1.00 94.38 174 ILE A N 1
ATOM 1312 C CA . ILE A 1 174 ? -1.717 6.156 -10.022 1.00 94.38 174 ILE A CA 1
ATOM 1313 C C . ILE A 1 174 ? -2.338 5.420 -8.825 1.00 94.38 174 ILE A C 1
ATOM 1315 O O . ILE A 1 174 ? -3.563 5.419 -8.650 1.00 94.38 174 ILE A O 1
ATOM 1319 N N . LEU A 1 175 ? -1.509 4.757 -8.021 1.00 94.94 175 LEU A N 1
ATOM 1320 C CA . LEU A 1 175 ? -1.872 4.110 -6.758 1.00 94.94 175 LEU A CA 1
ATOM 1321 C C . LEU A 1 175 ? -1.153 4.817 -5.614 1.00 94.94 175 LEU A C 1
ATOM 1323 O O . LEU A 1 175 ? -0.089 5.378 -5.832 1.00 94.94 175 LEU A O 1
ATOM 1327 N N . CYS A 1 176 ? -1.716 4.764 -4.412 1.00 93.69 176 CYS A N 1
ATOM 1328 C CA . CYS A 1 176 ? -1.113 5.348 -3.220 1.00 93.69 176 CYS A CA 1
ATOM 1329 C C . CYS A 1 176 ? -1.158 4.386 -2.035 1.00 93.69 176 CYS A C 1
ATOM 1331 O O . CYS A 1 176 ? -2.102 3.605 -1.884 1.00 93.69 176 CYS A O 1
ATOM 1333 N N . ALA A 1 177 ? -0.144 4.447 -1.173 1.00 91.19 177 ALA A N 1
ATOM 1334 C CA . ALA A 1 177 ? -0.086 3.643 0.042 1.00 91.19 177 ALA A CA 1
ATOM 1335 C C . ALA A 1 177 ? -0.977 4.244 1.140 1.00 91.19 177 ALA A C 1
ATOM 1337 O O . ALA A 1 177 ? -0.861 5.423 1.461 1.00 91.19 177 ALA A O 1
ATOM 1338 N N . THR A 1 178 ? -1.840 3.449 1.780 1.00 87.75 178 THR A N 1
ATOM 1339 C CA . THR A 1 178 ? -2.628 3.915 2.943 1.00 87.75 178 THR A CA 1
ATOM 1340 C C . THR A 1 178 ? -1.878 3.809 4.276 1.00 87.75 178 THR A C 1
ATOM 1342 O O . THR A 1 178 ? -2.424 4.181 5.313 1.00 87.75 178 THR A O 1
ATOM 1345 N N . GLY A 1 179 ? -0.655 3.276 4.265 1.00 81.56 179 GLY A N 1
ATOM 1346 C CA . GLY A 1 179 ? 0.194 3.089 5.440 1.00 81.56 179 GLY A CA 1
ATOM 1347 C C . GLY A 1 179 ? 1.621 3.576 5.170 1.00 81.56 179 GLY A C 1
ATOM 1348 O O . GLY A 1 179 ? 1.769 4.686 4.658 1.00 81.56 179 GLY A O 1
ATOM 1349 N N . PRO A 1 180 ? 2.663 2.797 5.518 1.00 81.31 180 PRO A N 1
ATOM 1350 C CA . PRO A 1 180 ? 4.035 3.178 5.200 1.00 81.31 180 PRO A CA 1
ATOM 1351 C C . PRO A 1 180 ? 4.205 3.373 3.690 1.00 81.31 180 PRO A C 1
ATOM 1353 O O . PRO A 1 180 ? 3.552 2.697 2.889 1.00 81.31 180 PRO A O 1
ATOM 1356 N N . GLU A 1 181 ? 5.070 4.315 3.319 1.00 81.62 181 GLU A N 1
ATOM 1357 C CA . GLU A 1 181 ? 5.406 4.556 1.920 1.00 81.62 181 GLU A CA 1
ATOM 1358 C C . GLU A 1 181 ? 5.974 3.290 1.279 1.00 81.62 181 GLU A C 1
ATOM 1360 O O . GLU A 1 181 ? 6.660 2.485 1.914 1.00 81.62 181 GLU A O 1
ATOM 1365 N N . ARG A 1 182 ? 5.650 3.118 0.002 1.00 84.62 182 ARG A N 1
ATOM 1366 C CA . ARG A 1 182 ? 6.023 1.961 -0.790 1.00 84.62 182 ARG A CA 1
ATOM 1367 C C . ARG A 1 182 ? 6.755 2.438 -2.043 1.00 84.62 182 ARG A C 1
ATOM 1369 O O . ARG A 1 182 ? 6.195 3.260 -2.762 1.00 84.62 182 ARG A O 1
ATOM 1376 N N . PRO A 1 183 ? 7.962 1.925 -2.334 1.00 83.75 183 PRO A N 1
ATOM 1377 C CA . PRO A 1 183 ? 8.749 2.381 -3.481 1.00 83.75 183 PRO A CA 1
ATOM 1378 C C . PRO A 1 183 ? 8.130 1.983 -4.830 1.00 83.75 183 PRO A C 1
ATOM 1380 O O . PRO A 1 183 ? 8.501 2.522 -5.866 1.00 83.75 183 PRO A O 1
ATOM 1383 N N . ASP A 1 184 ? 7.194 1.032 -4.829 1.00 83.81 184 ASP A N 1
ATOM 1384 C CA . ASP A 1 184 ? 6.563 0.459 -6.014 1.00 83.81 184 ASP A CA 1
ATOM 1385 C C . ASP A 1 184 ? 5.205 1.093 -6.374 1.00 83.81 184 ASP A C 1
ATOM 1387 O O . ASP A 1 184 ? 4.622 0.738 -7.397 1.00 83.81 184 ASP A O 1
ATOM 1391 N N . ILE A 1 185 ? 4.705 2.057 -5.593 1.00 89.19 185 ILE A N 1
ATOM 1392 C CA . ILE A 1 185 ? 3.484 2.828 -5.892 1.00 89.19 185 ILE A CA 1
ATOM 1393 C C . ILE A 1 185 ? 3.685 4.320 -5.608 1.00 89.19 185 ILE A C 1
ATOM 1395 O O . ILE A 1 185 ? 4.595 4.716 -4.887 1.00 89.19 185 ILE A O 1
ATOM 1399 N N . PHE A 1 186 ? 2.851 5.173 -6.201 1.00 88.75 186 PHE A N 1
ATOM 1400 C CA . PHE A 1 186 ? 3.033 6.621 -6.132 1.00 88.75 186 PHE A CA 1
ATOM 1401 C C . PHE A 1 186 ? 2.572 7.228 -4.798 1.00 88.75 186 PHE A C 1
ATOM 1403 O O . PHE A 1 186 ? 1.392 7.538 -4.598 1.00 88.75 186 PHE A O 1
ATOM 1410 N N . GLN A 1 187 ? 3.555 7.483 -3.928 1.00 88.50 187 GLN A N 1
ATOM 1411 C CA . GLN A 1 187 ? 3.412 8.193 -2.654 1.00 88.50 187 GLN A CA 1
ATOM 1412 C C . GLN A 1 187 ? 2.430 7.519 -1.675 1.00 88.50 187 GLN A C 1
ATOM 1414 O O . GLN A 1 187 ? 1.849 6.454 -1.915 1.00 88.50 187 GLN A O 1
ATOM 1419 N N . THR A 1 188 ? 2.246 8.147 -0.517 1.00 89.81 188 THR A N 1
ATOM 1420 C CA . THR A 1 188 ? 1.162 7.813 0.404 1.00 89.81 188 THR A CA 1
ATOM 1421 C C . THR A 1 188 ? -0.118 8.526 -0.014 1.00 89.81 188 THR A C 1
ATOM 1423 O O . THR A 1 188 ? -0.100 9.598 -0.622 1.00 89.81 188 THR A O 1
ATOM 1426 N N . CYS A 1 189 ? -1.263 7.915 0.281 1.00 89.38 189 CYS A N 1
ATOM 1427 C CA . CYS A 1 189 ? -2.541 8.553 0.029 1.00 89.38 189 CYS A CA 1
ATOM 1428 C C . CYS A 1 189 ? -2.604 9.837 0.853 1.00 89.38 189 CYS A C 1
ATOM 1430 O O . CYS A 1 189 ? -2.197 9.829 2.021 1.00 89.38 189 CYS A O 1
ATOM 1432 N N . PRO A 1 190 ? -3.146 10.928 0.288 1.00 83.81 190 PRO A N 1
ATOM 1433 C CA . PRO A 1 190 ? -3.255 12.156 1.036 1.00 83.81 190 PRO A CA 1
ATOM 1434 C C . PRO A 1 190 ? -4.130 11.831 2.237 1.00 83.81 190 PRO A C 1
ATOM 1436 O O . PRO A 1 190 ? -5.115 11.089 2.115 1.00 83.81 190 PRO A O 1
ATOM 1439 N N . ALA A 1 191 ? -3.766 12.361 3.402 1.00 68.19 191 ALA A N 1
ATOM 1440 C CA . ALA A 1 191 ? -4.655 12.331 4.544 1.00 68.19 191 ALA A CA 1
ATOM 1441 C C . ALA A 1 191 ? -5.908 13.097 4.120 1.00 68.19 191 ALA A C 1
ATOM 1443 O O . ALA A 1 191 ? -5.947 14.324 4.192 1.00 68.19 191 ALA A O 1
ATOM 1444 N N . GLN A 1 192 ? -6.904 12.385 3.582 1.00 57.31 192 GLN A N 1
ATOM 1445 C CA . GLN A 1 192 ? -8.156 13.003 3.200 1.00 57.31 192 GLN A CA 1
ATOM 1446 C C . GLN A 1 192 ? -8.627 13.726 4.460 1.00 57.31 192 GLN A C 1
ATOM 1448 O O . GLN A 1 192 ? -8.688 13.074 5.514 1.00 57.31 192 GLN A O 1
ATOM 1453 N N . PRO A 1 193 ? -8.918 15.042 4.408 1.00 47.31 193 PRO A N 1
ATOM 1454 C CA . PRO A 1 193 ? -9.604 15.687 5.509 1.00 47.31 193 PRO A CA 1
ATOM 1455 C C . PRO A 1 193 ? -10.851 14.854 5.665 1.00 47.31 193 PRO A C 1
ATOM 1457 O O . PRO A 1 193 ? -11.638 14.791 4.723 1.00 47.31 193 PRO A O 1
ATOM 1460 N N . GLN A 1 194 ? -10.917 14.086 6.757 1.00 44.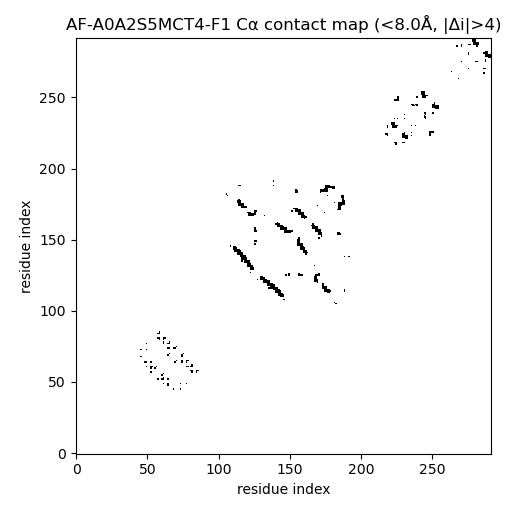09 194 GLN A N 1
ATOM 1461 C CA . GLN A 1 194 ? -11.898 13.033 6.933 1.00 44.09 194 GLN A CA 1
ATOM 1462 C C . GLN A 1 194 ? -13.228 13.618 6.489 1.00 44.09 194 GLN A C 1
ATOM 1464 O O . GLN A 1 194 ? -13.788 14.463 7.191 1.00 44.09 194 GLN A O 1
ATOM 1469 N N . ARG A 1 195 ? -13.726 13.229 5.307 1.00 44.12 195 ARG A N 1
ATOM 1470 C CA . ARG A 1 195 ? -15.116 13.479 4.978 1.00 44.12 195 ARG A CA 1
ATOM 1471 C C . ARG A 1 195 ? -15.793 12.540 5.931 1.00 44.12 195 ARG A C 1
ATOM 1473 O O . ARG A 1 195 ? -15.823 11.339 5.675 1.00 44.12 195 ARG A O 1
ATOM 1480 N N . ALA A 1 196 ? -16.067 13.086 7.115 1.00 43.53 196 ALA A N 1
ATOM 1481 C CA . ALA A 1 196 ? -16.290 12.349 8.330 1.00 43.53 196 ALA A CA 1
ATOM 1482 C C . ALA A 1 196 ? -17.275 11.268 7.959 1.00 43.53 196 ALA A C 1
ATOM 1484 O O . ALA A 1 196 ? -18.423 11.584 7.651 1.00 43.53 196 ALA A O 1
ATOM 1485 N N . GLN A 1 197 ? -16.805 10.020 7.880 1.00 41.78 197 GLN A N 1
ATOM 1486 C CA . GLN A 1 197 ? -17.723 8.919 7.718 1.00 41.78 197 GLN A CA 1
ATOM 1487 C C . GLN A 1 197 ? -18.698 9.095 8.882 1.00 41.78 197 GLN A C 1
ATOM 1489 O O . GLN A 1 197 ? -18.257 9.028 10.038 1.00 41.78 197 GLN A O 1
ATOM 1494 N N . PRO A 1 198 ? -19.996 9.364 8.640 1.00 45.41 198 PRO A N 1
ATOM 1495 C CA . PRO A 1 198 ? -20.925 9.588 9.741 1.00 45.41 198 PRO A CA 1
ATOM 1496 C C . PRO A 1 198 ? -21.065 8.326 10.601 1.00 45.41 198 PRO A C 1
ATOM 1498 O O . PRO A 1 198 ? -21.626 8.360 11.689 1.00 45.41 198 PRO A O 1
ATOM 1501 N N . GLN A 1 199 ? -20.534 7.197 10.135 1.00 49.84 199 GLN A N 1
ATOM 1502 C CA . GLN A 1 199 ? -20.895 5.884 10.625 1.00 49.84 199 GLN A CA 1
ATOM 1503 C C . GLN A 1 199 ? -20.126 5.469 11.884 1.00 49.84 199 GLN A C 1
ATOM 1505 O O . GLN A 1 199 ? -20.728 4.871 12.766 1.00 49.84 199 GLN A O 1
ATOM 1510 N N . ARG A 1 200 ? -18.864 5.878 12.088 1.00 49.28 200 ARG A N 1
ATOM 1511 C CA . ARG A 1 200 ? -18.162 5.541 13.347 1.00 49.28 200 ARG A CA 1
ATOM 1512 C C . ARG A 1 200 ? -18.500 6.475 14.508 1.00 49.28 200 ARG A C 1
ATOM 1514 O O . ARG A 1 200 ? -18.574 6.028 15.650 1.00 49.28 200 ARG A O 1
ATOM 1521 N N . LYS A 1 201 ? -18.743 7.764 14.244 1.00 43.25 201 LYS A N 1
ATOM 1522 C CA . LYS A 1 201 ? -18.987 8.748 15.314 1.00 43.25 201 LYS A CA 1
ATOM 1523 C C . LYS A 1 201 ? -20.441 8.767 15.789 1.00 43.25 201 LYS A C 1
ATOM 1525 O O . LYS A 1 201 ? -20.664 9.066 16.957 1.00 43.25 201 LYS A O 1
ATOM 1530 N N . VAL A 1 202 ? -21.421 8.440 14.939 1.00 51.19 202 VAL A N 1
ATOM 1531 C CA . VAL A 1 202 ? -22.834 8.373 15.358 1.00 51.19 202 VAL A CA 1
ATOM 1532 C C . VAL A 1 202 ? -23.107 7.107 16.173 1.00 51.19 202 VAL A C 1
ATOM 1534 O O . VAL A 1 202 ? -23.772 7.201 17.201 1.00 51.19 202 VAL A O 1
ATOM 1537 N N . GLU A 1 203 ? -22.532 5.960 15.807 1.00 53.28 203 GLU A N 1
ATOM 1538 C CA . GLU A 1 203 ? -22.656 4.728 16.599 1.00 53.28 203 GLU A CA 1
ATOM 1539 C C . GLU A 1 203 ? -21.906 4.837 17.932 1.00 53.28 203 GLU A C 1
ATOM 1541 O O . GLU A 1 203 ? -22.487 4.574 18.984 1.00 53.28 203 GLU A O 1
ATOM 1546 N N . SER A 1 204 ? -20.672 5.362 17.911 1.00 53.72 204 SER A N 1
ATOM 1547 C CA . SER A 1 204 ? -19.892 5.623 19.125 1.00 53.72 204 SER A CA 1
ATOM 1548 C C . SER A 1 204 ? -20.611 6.602 20.050 1.00 53.72 204 SER A C 1
ATOM 1550 O O . SER A 1 204 ? -20.871 6.238 21.188 1.00 53.72 204 SER A O 1
ATOM 1552 N N . LYS A 1 205 ? -21.051 7.779 19.575 1.00 51.47 205 LYS A N 1
ATOM 1553 C CA . LYS A 1 205 ? -21.767 8.749 20.424 1.00 51.47 205 LYS A CA 1
ATOM 1554 C C . LYS A 1 205 ? -23.096 8.210 20.952 1.00 51.47 205 LYS A C 1
ATOM 1556 O O . LYS A 1 205 ? -23.468 8.540 22.072 1.00 51.47 205 LYS A O 1
ATOM 1561 N N . ARG A 1 206 ? -23.825 7.397 20.182 1.00 54.66 206 ARG A N 1
ATOM 1562 C CA . ARG A 1 206 ? -25.103 6.812 20.622 1.00 54.66 206 ARG A CA 1
ATOM 1563 C C . ARG A 1 206 ? -24.892 5.673 21.625 1.00 54.66 206 ARG A C 1
ATOM 1565 O O . ARG A 1 206 ? -25.731 5.516 22.509 1.00 54.66 206 ARG A O 1
ATOM 1572 N N . ALA A 1 207 ? -23.779 4.942 21.539 1.00 52.62 207 ALA A N 1
ATOM 1573 C CA . ALA A 1 207 ? -23.336 3.987 22.553 1.00 52.62 207 ALA A CA 1
ATOM 1574 C C . ALA A 1 207 ? -22.875 4.703 23.836 1.00 52.62 207 ALA A C 1
ATOM 1576 O O . ALA A 1 207 ? -23.441 4.436 24.893 1.00 52.62 207 ALA A O 1
ATOM 1577 N N . THR A 1 208 ? -22.006 5.721 23.741 1.00 54.19 208 THR A N 1
ATOM 1578 C CA . THR A 1 208 ? -21.538 6.473 24.924 1.00 54.19 208 THR A CA 1
ATOM 1579 C C . THR A 1 208 ? -22.667 7.248 25.599 1.00 54.19 208 THR A C 1
ATOM 1581 O O . THR A 1 208 ? -22.694 7.358 26.817 1.00 54.19 208 THR A O 1
ATOM 1584 N N . GLN A 1 209 ? -23.643 7.771 24.846 1.00 55.28 209 GLN A N 1
ATOM 1585 C CA . GLN A 1 209 ? -24.821 8.421 25.432 1.00 55.28 209 GLN A CA 1
ATOM 1586 C C . GLN A 1 209 ? -25.779 7.421 26.091 1.00 55.28 209 GLN A C 1
ATOM 1588 O O . GLN A 1 209 ? -26.440 7.775 27.065 1.00 55.28 209 GLN A O 1
ATOM 1593 N N . ARG A 1 210 ? -25.873 6.181 25.591 1.00 54.75 210 ARG A N 1
ATOM 1594 C CA . ARG A 1 210 ? -26.647 5.115 26.247 1.00 54.75 210 ARG A CA 1
ATOM 1595 C C . ARG A 1 210 ? -25.956 4.642 27.525 1.00 54.75 210 ARG A C 1
ATOM 1597 O O . ARG A 1 210 ? -26.642 4.514 28.531 1.00 54.75 210 ARG A O 1
ATOM 1604 N N . GLU A 1 211 ? -24.634 4.495 27.514 1.00 54.19 211 GLU A N 1
ATOM 1605 C CA . GLU A 1 211 ? -23.823 4.140 28.686 1.00 54.19 211 GLU A CA 1
ATOM 1606 C C . GLU A 1 211 ? -23.813 5.263 29.739 1.00 54.19 211 GLU A C 1
ATOM 1608 O O . GLU A 1 211 ? -24.138 5.009 30.895 1.00 54.19 211 GLU A O 1
ATOM 1613 N N . ALA A 1 212 ? -23.603 6.527 29.352 1.00 52.94 212 ALA A N 1
ATOM 1614 C CA . ALA A 1 212 ? -23.640 7.673 30.271 1.00 52.94 212 ALA A CA 1
ATOM 1615 C C . ALA A 1 212 ? -25.044 7.926 30.861 1.00 52.94 212 ALA A C 1
ATOM 1617 O O . ALA A 1 212 ? -25.189 8.272 32.035 1.00 52.94 212 ALA A O 1
ATOM 1618 N N . LYS A 1 213 ? -26.111 7.701 30.078 1.00 51.94 213 LYS A N 1
ATOM 1619 C CA . LYS A 1 213 ? -27.497 7.769 30.578 1.00 51.94 213 LYS A CA 1
ATOM 1620 C C . LYS A 1 213 ? -27.861 6.568 31.461 1.00 51.94 213 LYS A C 1
ATOM 1622 O O . LYS A 1 213 ? -28.768 6.675 32.288 1.00 51.94 213 LYS A O 1
ATOM 1627 N N . GLN A 1 214 ? -27.180 5.437 31.295 1.00 52.28 214 GLN A N 1
ATOM 1628 C CA . GLN A 1 214 ? -27.313 4.253 32.142 1.00 52.28 214 GLN A CA 1
ATOM 1629 C C . GLN A 1 214 ? -26.488 4.372 33.431 1.00 52.28 214 GLN A C 1
ATOM 1631 O O . GLN A 1 214 ? -26.893 3.816 34.443 1.00 52.28 214 GLN A O 1
ATOM 1636 N N . GLU A 1 215 ? -25.407 5.153 33.436 1.00 48.84 215 GLU A N 1
ATOM 1637 C CA . GLU A 1 215 ? -24.616 5.451 34.634 1.00 48.84 215 GLU A CA 1
ATOM 1638 C C . GLU A 1 215 ? -25.300 6.473 35.563 1.00 48.84 215 GLU A C 1
ATOM 1640 O O . GLU A 1 215 ? -25.247 6.328 36.784 1.00 48.84 215 GLU A O 1
ATOM 1645 N N . GLN A 1 216 ? -26.026 7.458 35.013 1.00 54.00 216 GLN A N 1
ATOM 1646 C CA . GLN A 1 216 ? -26.816 8.415 35.811 1.00 54.00 216 GLN A CA 1
ATOM 1647 C C . GLN A 1 216 ? -28.103 7.822 36.397 1.00 54.00 216 GLN A C 1
ATOM 1649 O O . GLN A 1 216 ? -28.589 8.273 37.436 1.00 54.00 216 GLN A O 1
ATOM 1654 N N . LYS A 1 217 ? -28.674 6.799 35.755 1.00 60.44 217 LYS A N 1
ATOM 1655 C CA . LYS A 1 217 ? -29.749 6.008 36.352 1.00 60.44 217 LYS A CA 1
ATOM 1656 C C . LYS A 1 217 ? -29.083 4.961 37.230 1.00 60.44 217 LYS A C 1
ATOM 1658 O O . LYS A 1 217 ? -28.718 3.902 36.735 1.00 60.44 217 LYS A O 1
ATOM 1663 N N . GLY A 1 218 ? -28.904 5.272 38.515 1.00 65.31 218 GLY A N 1
ATOM 1664 C CA . GLY A 1 218 ? -28.378 4.321 39.497 1.00 65.31 218 GLY A CA 1
ATOM 1665 C C . GLY A 1 218 ? -28.988 2.922 39.337 1.00 65.31 218 GLY A C 1
ATOM 1666 O O . GLY A 1 218 ? -30.082 2.766 38.790 1.00 65.31 218 GLY A O 1
ATOM 1667 N N . CYS A 1 219 ? -28.269 1.892 39.786 1.00 73.69 219 CYS A N 1
ATOM 1668 C CA . CYS A 1 219 ? -28.685 0.504 39.593 1.00 73.69 219 CYS A CA 1
ATOM 1669 C C . CYS A 1 219 ? -30.168 0.301 39.946 1.00 73.69 219 CYS A C 1
ATOM 1671 O O . CYS A 1 219 ? -30.646 0.809 40.962 1.00 73.69 219 CYS A O 1
ATOM 1673 N N . GLY A 1 220 ? -30.909 -0.407 39.080 1.00 71.25 220 GLY A N 1
ATOM 1674 C CA . GLY A 1 220 ? -32.348 -0.630 39.264 1.00 71.25 220 GLY A CA 1
ATOM 1675 C C . GLY A 1 220 ? -32.664 -1.170 40.665 1.00 71.25 220 GLY A C 1
ATOM 1676 O O . GLY A 1 220 ? -31.807 -1.786 41.283 1.00 71.25 220 GLY A O 1
ATOM 1677 N N . ARG A 1 221 ? -33.888 -0.970 41.176 1.00 71.12 221 ARG A N 1
ATOM 1678 C CA . ARG A 1 221 ? -34.267 -1.167 42.602 1.00 71.12 221 ARG A CA 1
ATOM 1679 C C . ARG A 1 221 ? -33.796 -2.484 43.266 1.00 71.12 221 ARG A C 1
ATOM 1681 O O . ARG A 1 221 ? -33.640 -2.534 44.486 1.00 71.12 221 ARG A O 1
ATOM 1688 N N . SER A 1 222 ? -33.566 -3.542 42.487 1.00 73.50 222 SER A N 1
ATOM 1689 C CA . SER A 1 222 ? -33.098 -4.868 42.925 1.00 73.50 222 SER A CA 1
ATOM 1690 C C . SER A 1 222 ? -31.588 -5.120 42.757 1.00 73.50 222 SER A C 1
ATOM 1692 O O . SER A 1 222 ? -31.122 -6.235 42.996 1.00 73.50 222 SER A O 1
ATOM 1694 N N . SER A 1 223 ? -30.816 -4.110 42.357 1.00 80.00 223 SER A N 1
ATOM 1695 C CA . SER A 1 223 ? -29.386 -4.189 42.046 1.00 80.00 223 SER A CA 1
ATOM 1696 C C . SER A 1 223 ? -28.595 -3.105 42.782 1.00 80.00 223 SER A C 1
ATOM 1698 O O . SER A 1 223 ? -29.096 -2.008 43.007 1.00 80.00 223 SER A O 1
ATOM 1700 N N . ILE A 1 224 ? -27.360 -3.412 43.170 1.00 78.38 224 ILE A N 1
ATOM 1701 C CA . ILE A 1 224 ? -26.412 -2.494 43.809 1.00 78.38 224 ILE A CA 1
ATOM 1702 C C . ILE A 1 224 ? -25.162 -2.349 42.942 1.00 78.38 224 ILE A C 1
ATOM 1704 O O . ILE A 1 224 ? -24.797 -3.276 42.221 1.00 78.38 224 ILE A O 1
ATOM 1708 N N . ARG A 1 225 ? -24.527 -1.172 42.977 1.00 84.00 225 ARG A N 1
ATOM 1709 C CA . ARG A 1 225 ? -23.291 -0.913 42.227 1.00 84.00 225 ARG A CA 1
ATOM 1710 C C . ARG A 1 225 ? -22.106 -1.441 43.027 1.00 84.00 225 ARG A C 1
ATOM 1712 O O . ARG A 1 225 ? -21.910 -0.978 44.146 1.00 84.00 225 ARG A O 1
ATOM 1719 N N . ILE A 1 226 ? -21.360 -2.388 42.472 1.00 80.06 226 ILE A N 1
ATOM 1720 C CA . ILE A 1 226 ? -20.131 -2.942 43.050 1.00 80.06 226 ILE A CA 1
ATOM 1721 C C . ILE A 1 226 ? -19.041 -2.763 41.995 1.00 80.06 226 ILE A C 1
ATOM 1723 O O . ILE A 1 226 ? -19.220 -3.212 40.865 1.00 80.06 226 ILE A O 1
ATOM 1727 N N . ASP A 1 227 ? -17.980 -2.022 42.324 1.00 73.62 227 ASP A N 1
ATOM 1728 C CA . ASP A 1 227 ? -16.822 -1.768 41.444 1.00 73.62 227 ASP A CA 1
ATOM 1729 C C . ASP A 1 227 ? -17.194 -1.338 40.005 1.00 73.62 227 ASP A C 1
ATOM 1731 O O . ASP A 1 227 ? -16.659 -1.815 39.008 1.00 73.62 227 ASP A O 1
ATOM 1735 N N . GLY A 1 228 ? -18.175 -0.433 39.888 1.00 73.31 228 GLY A N 1
ATOM 1736 C CA . GLY A 1 228 ? -18.629 0.123 38.605 1.00 73.31 228 GLY A CA 1
ATOM 1737 C C . GLY A 1 228 ? -19.671 -0.715 37.854 1.00 73.31 228 GLY A C 1
ATOM 1738 O O . GLY A 1 228 ? -20.244 -0.227 36.883 1.00 73.31 228 GLY A O 1
ATOM 1739 N N . ARG A 1 229 ? -20.003 -1.927 38.320 1.00 77.00 229 ARG A N 1
ATOM 1740 C CA . ARG A 1 229 ? -21.020 -2.798 37.706 1.00 77.00 229 ARG A CA 1
ATOM 1741 C C . ARG A 1 229 ? -22.271 -2.908 38.582 1.00 77.00 229 ARG A C 1
ATOM 1743 O O . ARG A 1 229 ? -22.188 -3.004 39.802 1.00 77.00 229 ARG A O 1
ATOM 1750 N N . CYS A 1 230 ? -23.456 -2.916 37.970 1.00 82.94 230 CYS A N 1
ATOM 1751 C CA . CYS A 1 230 ? -24.696 -3.222 38.687 1.00 82.94 230 CYS A CA 1
ATOM 1752 C C . CYS A 1 230 ? -24.866 -4.735 38.849 1.00 82.94 230 CYS A C 1
ATOM 1754 O O . CYS A 1 230 ? -24.954 -5.464 37.863 1.00 82.94 230 CYS A O 1
ATOM 1756 N N . VAL A 1 231 ? -24.967 -5.192 40.094 1.00 82.19 231 VAL A N 1
ATOM 1757 C CA . VAL A 1 231 ? -25.140 -6.600 40.468 1.00 82.19 231 VAL A CA 1
ATOM 1758 C C . VAL A 1 231 ? -26.439 -6.738 41.249 1.00 82.19 231 VAL A C 1
ATOM 1760 O O . VAL A 1 231 ? -26.749 -5.890 42.085 1.00 82.19 231 VAL A O 1
ATOM 1763 N N . LYS A 1 232 ? -27.230 -7.788 41.006 1.00 84.00 232 LYS A N 1
ATOM 1764 C CA . LYS A 1 232 ? -28.453 -8.027 41.792 1.00 84.00 232 LYS A CA 1
ATOM 1765 C C . LYS A 1 232 ? -28.083 -8.213 43.265 1.00 84.00 232 LYS A C 1
ATOM 1767 O O . LYS A 1 232 ? -27.117 -8.901 43.568 1.00 84.00 232 LYS A O 1
ATOM 1772 N N . LYS A 1 233 ? -28.875 -7.666 44.193 1.00 78.94 233 LYS A N 1
ATOM 1773 C CA . LYS A 1 233 ? -28.596 -7.744 45.646 1.00 78.94 233 LYS A CA 1
ATOM 1774 C C . LYS A 1 233 ? -28.363 -9.176 46.146 1.00 78.94 233 LYS A C 1
ATOM 1776 O O . LYS A 1 233 ? -27.520 -9.387 47.005 1.00 78.94 233 LYS A O 1
ATOM 1781 N N . ARG A 1 234 ? -29.080 -10.149 45.577 1.00 78.25 234 ARG A N 1
ATOM 1782 C CA . ARG A 1 234 ? -28.932 -11.584 45.881 1.00 78.25 234 ARG A CA 1
ATOM 1783 C C . ARG A 1 234 ? -27.590 -12.186 45.442 1.00 78.25 234 ARG A C 1
ATOM 1785 O O . ARG A 1 234 ? -27.116 -13.112 46.078 1.00 78.25 234 ARG A O 1
ATOM 1792 N N . ASP A 1 235 ? -26.978 -11.623 44.404 1.00 80.38 235 ASP A N 1
ATOM 1793 C CA . ASP A 1 235 ? -25.750 -12.129 43.779 1.00 80.38 235 ASP A CA 1
ATOM 1794 C C . ASP A 1 235 ? -24.518 -11.319 44.243 1.00 80.38 235 ASP A C 1
ATOM 1796 O O . ASP A 1 235 ? -23.387 -11.576 43.837 1.00 80.38 235 ASP A O 1
ATOM 1800 N N . ALA A 1 236 ? -24.732 -10.316 45.102 1.00 71.88 236 ALA A N 1
ATOM 1801 C CA . ALA A 1 236 ? -23.712 -9.379 45.554 1.00 71.88 236 ALA A CA 1
ATOM 1802 C C . ALA A 1 236 ? -22.621 -10.037 46.412 1.00 71.88 236 ALA A C 1
ATOM 1804 O O . ALA A 1 236 ? -21.448 -9.697 46.282 1.00 71.88 236 ALA A O 1
ATOM 1805 N N . ALA A 1 237 ? -22.998 -10.993 47.265 1.00 67.25 237 ALA A N 1
ATOM 1806 C CA . ALA A 1 237 ? -22.065 -11.691 48.149 1.00 67.25 237 ALA A CA 1
ATOM 1807 C C . ALA A 1 237 ? -21.083 -12.596 47.384 1.00 67.25 237 ALA A C 1
ATOM 1809 O O . ALA A 1 237 ? -19.952 -12.774 47.824 1.00 67.25 237 ALA A O 1
ATOM 1810 N N . THR A 1 238 ? -21.496 -13.122 46.227 1.00 72.50 238 THR A N 1
ATOM 1811 C CA . THR A 1 238 ? -20.698 -14.004 45.358 1.00 72.50 238 THR A CA 1
ATOM 1812 C C . THR A 1 238 ? -20.012 -13.260 44.211 1.00 72.50 238 THR A C 1
ATOM 1814 O O . THR A 1 238 ? -19.349 -13.884 43.390 1.00 72.50 238 THR A O 1
ATOM 1817 N N . HIS A 1 239 ? -20.194 -11.939 44.105 1.00 80.69 239 HIS A N 1
ATOM 1818 C CA . HIS A 1 239 ? -19.635 -11.157 43.000 1.00 80.69 239 HIS A CA 1
ATOM 1819 C C . HIS A 1 239 ? -18.134 -10.914 43.136 1.00 80.69 239 HIS A C 1
ATOM 1821 O O . HIS A 1 239 ? -17.418 -10.847 42.139 1.00 80.69 239 HIS A O 1
ATOM 1827 N N . CYS A 1 240 ? -17.664 -10.764 44.371 1.00 73.12 240 CYS A N 1
ATOM 1828 C CA . CYS A 1 240 ? -16.249 -10.614 44.645 1.00 73.12 240 CYS A CA 1
ATOM 1829 C C . CYS A 1 240 ? -15.579 -11.969 44.402 1.00 73.12 240 CYS A C 1
ATOM 1831 O O . CYS A 1 240 ? -15.956 -12.962 45.020 1.00 73.12 240 CYS A O 1
ATOM 1833 N N . GLY A 1 241 ? -14.651 -12.010 43.442 1.00 71.88 241 GLY A N 1
ATOM 1834 C CA . GLY A 1 241 ? -13.955 -13.230 43.037 1.00 71.88 241 GLY A CA 1
ATOM 1835 C C . GLY A 1 241 ? -13.210 -13.921 44.190 1.00 71.88 241 GLY A C 1
ATOM 1836 O O . GLY A 1 241 ? -13.134 -13.390 45.301 1.00 71.88 241 GLY A O 1
ATOM 1837 N N . PRO A 1 242 ? -12.632 -15.109 43.948 1.00 70.31 242 PRO A N 1
ATOM 1838 C CA . PRO A 1 242 ? -11.946 -15.878 44.985 1.00 70.31 242 PRO A CA 1
ATOM 1839 C C . PRO A 1 242 ? -10.876 -15.030 45.697 1.00 70.31 242 PRO A C 1
ATOM 1841 O O . PRO A 1 242 ? -10.035 -14.407 45.054 1.00 70.31 242 PRO A O 1
ATOM 1844 N N . GLY A 1 243 ? -10.930 -14.978 47.033 1.00 70.00 243 GLY A N 1
ATOM 1845 C CA . GLY A 1 243 ? -10.023 -14.173 47.872 1.00 70.00 243 GLY A CA 1
ATOM 1846 C C . GLY A 1 243 ? -10.504 -12.751 48.205 1.00 70.00 243 GLY A C 1
ATOM 1847 O O . GLY A 1 243 ? -9.879 -12.071 49.025 1.00 70.00 243 GLY A O 1
ATOM 1848 N N . TYR A 1 244 ? -11.632 -12.316 47.639 1.00 74.06 244 TYR A N 1
ATOM 1849 C CA . TYR A 1 244 ? -12.249 -11.015 47.894 1.00 74.06 244 TYR A CA 1
ATOM 1850 C C . TYR A 1 244 ? -13.651 -11.187 48.484 1.00 74.06 244 TYR A C 1
ATOM 1852 O O . TYR A 1 244 ? -14.359 -12.144 48.186 1.00 74.06 244 TYR A O 1
ATOM 1860 N N . ARG A 1 245 ? -14.079 -10.240 49.319 1.00 75.44 245 ARG A N 1
ATOM 1861 C CA . ARG A 1 245 ? -15.425 -10.223 49.908 1.00 75.44 245 ARG A CA 1
ATOM 1862 C C . ARG A 1 245 ? -16.038 -8.836 49.853 1.00 75.44 245 ARG A C 1
ATOM 1864 O O . ARG A 1 245 ? -15.335 -7.828 49.820 1.00 75.44 245 ARG A O 1
ATOM 1871 N N . LEU A 1 246 ? -17.363 -8.786 49.889 1.00 77.19 246 LEU A N 1
ATOM 1872 C CA . LEU A 1 246 ? -18.100 -7.535 49.798 1.00 77.19 246 LEU A CA 1
ATOM 1873 C C . LEU A 1 246 ? -18.071 -6.771 51.131 1.00 77.19 246 LEU A C 1
ATOM 1875 O O . LEU A 1 246 ? -18.522 -7.282 52.157 1.00 77.19 246 LEU A O 1
ATOM 1879 N N . LYS A 1 247 ? -17.594 -5.522 51.115 1.00 78.94 247 LYS A N 1
ATOM 1880 C CA . LYS A 1 247 ? -17.728 -4.571 52.229 1.00 78.94 247 LYS A CA 1
ATOM 1881 C C . LYS A 1 247 ? -18.466 -3.332 51.726 1.00 78.94 247 LYS A C 1
ATOM 1883 O O . LYS A 1 247 ? -17.879 -2.446 51.114 1.00 78.94 247 LYS A O 1
ATOM 1888 N N . GLY A 1 248 ? -19.776 -3.287 51.967 1.00 76.75 248 GLY A N 1
ATOM 1889 C CA . GLY A 1 248 ? -20.644 -2.253 51.401 1.00 76.75 248 GLY A CA 1
ATOM 1890 C C . GLY A 1 248 ? -20.776 -2.416 49.886 1.00 76.75 248 GLY A C 1
ATOM 1891 O O . GLY A 1 248 ? -21.406 -3.363 49.423 1.00 76.75 248 GLY A O 1
ATOM 1892 N N . ASN A 1 249 ? -20.164 -1.506 49.128 1.00 76.81 249 ASN A N 1
ATOM 1893 C CA . ASN A 1 249 ? -20.225 -1.449 47.663 1.00 76.81 249 ASN A CA 1
ATOM 1894 C C . ASN A 1 249 ? -18.872 -1.735 46.985 1.00 76.81 249 ASN A C 1
ATOM 1896 O O . ASN A 1 249 ? -18.720 -1.480 45.792 1.00 76.81 249 ASN A O 1
ATOM 1900 N N . THR A 1 250 ? -17.896 -2.250 47.731 1.00 78.06 250 THR A N 1
ATOM 1901 C CA . THR A 1 250 ? -16.534 -2.491 47.236 1.00 78.06 250 THR A CA 1
ATOM 1902 C C . THR A 1 250 ? -16.093 -3.902 47.592 1.00 78.06 250 THR A C 1
ATOM 1904 O O . THR A 1 250 ? -16.313 -4.360 48.723 1.00 78.06 250 THR A O 1
ATOM 1907 N N . CYS A 1 251 ? -15.467 -4.593 46.641 1.00 81.31 251 CYS A N 1
ATOM 1908 C CA . CYS A 1 251 ? -14.791 -5.853 46.911 1.00 81.31 251 CYS A CA 1
ATOM 1909 C C . CYS A 1 251 ? -13.444 -5.581 47.585 1.00 81.31 251 CYS A C 1
ATOM 1911 O O . CYS A 1 251 ? -12.539 -4.992 47.000 1.00 81.31 251 CYS A O 1
ATOM 1913 N N . VAL A 1 252 ? -13.303 -6.010 48.837 1.00 79.69 252 VAL A N 1
ATOM 1914 C CA . VAL A 1 252 ? -12.058 -5.882 49.602 1.00 79.69 252 VAL A CA 1
ATOM 1915 C C . VAL A 1 252 ? -11.370 -7.235 49.703 1.00 79.69 252 VAL A C 1
ATOM 1917 O O . VAL A 1 252 ? -12.027 -8.270 49.832 1.00 79.69 252 VAL A O 1
ATOM 1920 N N . GLN A 1 253 ? -10.043 -7.230 49.641 1.00 73.44 253 GLN A N 1
ATOM 1921 C CA . GLN A 1 253 ? -9.243 -8.437 49.797 1.00 73.44 253 GLN A CA 1
ATOM 1922 C C . GLN A 1 253 ? -9.327 -8.932 51.245 1.00 73.44 253 GLN A C 1
ATOM 1924 O O . GLN A 1 253 ? -9.211 -8.149 52.191 1.00 73.44 253 GLN A O 1
ATOM 1929 N N . GLY A 1 254 ? -9.497 -10.239 51.423 1.00 65.44 254 GLY A N 1
ATOM 1930 C CA . GLY A 1 254 ? -9.208 -10.892 52.695 1.00 65.44 254 GLY A CA 1
ATOM 1931 C C . GLY A 1 254 ? -10.399 -11.534 53.392 1.00 65.44 254 GLY A C 1
ATOM 1932 O O . GLY A 1 254 ? -11.552 -11.150 53.241 1.00 65.44 254 GLY A O 1
ATOM 1933 N N . TYR A 1 255 ? -10.076 -12.527 54.207 1.00 53.69 255 TYR A N 1
ATOM 1934 C CA . TYR A 1 255 ? -10.963 -13.252 55.108 1.00 53.69 255 TYR A CA 1
ATOM 1935 C C . TYR A 1 255 ? -11.420 -12.338 56.268 1.00 53.69 255 TYR A C 1
ATOM 1937 O O . TYR A 1 255 ? -10.619 -11.569 56.799 1.00 53.69 255 TYR A O 1
ATOM 1945 N N . GLN A 1 256 ? -12.698 -12.375 56.673 1.00 54.06 256 GLN A N 1
ATOM 1946 C CA . GLN A 1 256 ? -13.078 -11.959 58.034 1.00 54.06 256 GLN A CA 1
ATOM 1947 C C . GLN A 1 256 ? -13.233 -13.236 58.831 1.00 54.06 256 GLN A C 1
ATOM 1949 O O . GLN A 1 256 ? -14.137 -14.018 58.544 1.00 54.06 256 GLN A O 1
ATOM 1954 N N . ALA A 1 257 ? -12.398 -13.421 59.850 1.00 42.28 257 ALA A N 1
ATOM 1955 C CA . ALA A 1 257 ? -12.779 -14.331 60.912 1.00 42.28 257 ALA A CA 1
ATOM 1956 C C . ALA A 1 257 ? -14.158 -13.873 61.423 1.00 42.28 257 ALA A C 1
ATOM 1958 O O . ALA A 1 257 ? -14.354 -12.657 61.593 1.00 42.28 257 ALA A O 1
ATOM 1959 N N . PRO A 1 258 ? -15.130 -14.783 61.623 1.00 46.75 258 PRO A N 1
ATOM 1960 C CA . PRO A 1 258 ? -16.344 -14.410 62.324 1.00 46.75 258 PRO A CA 1
ATOM 1961 C C . PRO A 1 258 ? -15.892 -13.744 63.618 1.00 46.75 258 PRO A C 1
ATOM 1963 O O . PRO A 1 258 ? -15.036 -14.281 64.325 1.00 46.75 258 PRO A O 1
ATOM 1966 N N . LYS A 1 259 ? -16.411 -12.543 63.913 1.00 46.41 259 LYS A N 1
ATOM 1967 C CA . LYS A 1 259 ? -16.311 -12.048 65.284 1.00 46.41 259 LYS A CA 1
ATOM 1968 C C . LYS A 1 259 ? -16.879 -13.193 66.104 1.00 46.41 259 LYS A C 1
ATOM 1970 O O . LYS A 1 259 ? -18.032 -13.549 65.861 1.00 46.41 259 LYS A O 1
ATOM 1975 N N . GLN A 1 260 ? -16.075 -13.812 66.969 1.00 47.69 260 GLN A N 1
ATOM 1976 C CA . GLN A 1 260 ? -16.624 -14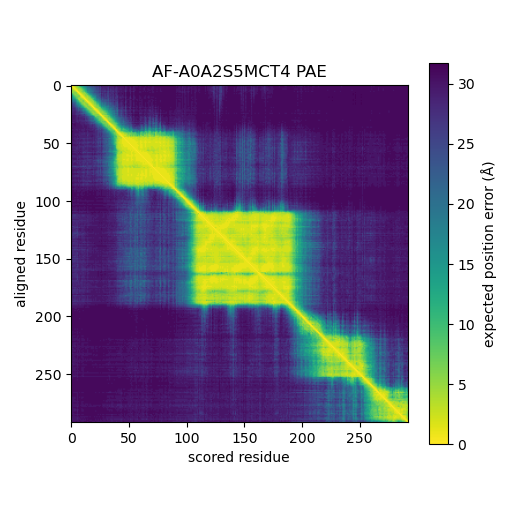.661 68.009 1.00 47.69 260 GLN A CA 1
ATOM 1977 C C . GLN A 1 260 ? -17.648 -13.762 68.690 1.00 47.69 260 GLN A C 1
ATOM 1979 O O . GLN A 1 260 ? -17.301 -12.836 69.421 1.00 47.69 260 GLN A O 1
ATOM 1984 N N . GLN A 1 261 ? -18.923 -13.943 68.347 1.00 53.88 261 GLN A N 1
ATOM 1985 C CA . GLN A 1 261 ? -19.982 -13.581 69.247 1.00 53.88 261 GLN A CA 1
ATOM 1986 C C . GLN A 1 261 ? -19.641 -14.446 70.441 1.00 53.88 261 GLN A C 1
ATOM 1988 O O . GLN A 1 261 ? -19.901 -15.645 70.431 1.00 53.88 261 GLN A O 1
ATOM 1993 N N . ALA A 1 262 ? -18.960 -13.850 71.420 1.00 52.25 262 ALA A N 1
ATOM 1994 C CA . ALA A 1 262 ? -19.096 -14.280 72.786 1.00 52.25 262 ALA A CA 1
ATOM 1995 C C . ALA A 1 262 ? -20.607 -14.272 72.988 1.00 52.25 262 ALA A C 1
ATOM 1997 O O . ALA A 1 262 ? -21.215 -13.209 73.141 1.00 52.25 262 ALA A O 1
ATOM 1998 N N . GLN A 1 263 ? -21.228 -15.433 72.776 1.00 55.97 263 GLN A N 1
ATOM 1999 C CA . GLN A 1 263 ? -22.626 -15.660 73.052 1.00 55.97 263 GLN A CA 1
ATOM 2000 C C . GLN A 1 263 ? -22.694 -15.506 74.558 1.00 55.97 263 GLN A C 1
ATOM 2002 O O . GLN A 1 263 ? -22.455 -16.450 75.302 1.00 55.97 263 GLN A O 1
ATOM 2007 N N . ARG A 1 264 ? -22.873 -14.258 75.003 1.00 57.97 264 ARG A N 1
ATOM 2008 C CA . ARG A 1 264 ? -23.110 -13.957 76.400 1.00 57.97 264 ARG A CA 1
ATOM 2009 C C . ARG A 1 264 ? -24.355 -14.761 76.746 1.00 57.97 264 ARG A C 1
ATOM 2011 O O . ARG A 1 264 ? -25.382 -14.541 76.095 1.00 57.97 264 ARG A O 1
ATOM 2018 N N . PRO A 1 265 ? -24.265 -15.735 77.663 1.00 66.38 265 PRO A N 1
ATOM 2019 C CA . PRO A 1 265 ? -25.426 -16.518 78.043 1.00 66.38 265 PRO A CA 1
ATOM 2020 C C . PRO A 1 265 ? -26.535 -15.559 78.487 1.00 66.38 265 PRO A C 1
ATOM 2022 O O . PRO A 1 265 ? -26.263 -14.468 78.994 1.00 66.38 265 PRO A O 1
ATOM 2025 N N . SER A 1 266 ? -27.790 -15.927 78.235 1.00 64.31 266 SER A N 1
ATOM 2026 C CA . SER A 1 266 ? -28.957 -15.043 78.390 1.00 64.31 266 SER A CA 1
ATOM 2027 C C . SER A 1 266 ? -29.003 -14.317 79.741 1.00 64.31 266 SER A C 1
ATOM 2029 O O . SER A 1 266 ? -29.355 -13.138 79.780 1.00 64.31 266 SER A O 1
ATOM 2031 N N . TRP A 1 267 ? -28.547 -14.967 80.818 1.00 66.69 267 TRP A N 1
ATOM 2032 C CA . TRP A 1 267 ? -28.460 -14.383 82.160 1.00 66.69 267 TRP A CA 1
ATOM 2033 C C . TRP A 1 267 ? -27.545 -13.147 82.232 1.00 66.69 267 TRP A C 1
ATOM 2035 O O . TRP A 1 267 ? -27.866 -12.170 82.906 1.00 66.69 267 TRP A O 1
ATOM 2045 N N . GLN A 1 268 ? -26.445 -13.128 81.476 1.00 66.50 268 GLN A N 1
ATOM 2046 C CA . GLN A 1 268 ? -25.505 -12.005 81.432 1.00 66.50 268 GLN A CA 1
ATOM 2047 C C . GLN A 1 268 ? -26.080 -10.819 80.637 1.00 66.50 268 GLN A C 1
ATOM 2049 O O . GLN A 1 268 ? -25.784 -9.662 80.935 1.00 66.50 268 GLN A O 1
ATOM 2054 N N . ILE A 1 269 ? -26.934 -11.087 79.642 1.00 66.50 269 ILE A N 1
ATOM 2055 C CA . ILE A 1 269 ? -27.655 -10.054 78.877 1.00 66.50 269 ILE A CA 1
ATOM 2056 C C . ILE A 1 269 ? -28.753 -9.421 79.740 1.00 66.50 269 ILE A C 1
ATOM 2058 O O . ILE A 1 269 ? -28.957 -8.206 79.699 1.00 66.50 269 ILE A O 1
ATOM 2062 N N . GLU A 1 270 ? -29.453 -10.235 80.529 1.00 67.31 270 GLU A N 1
ATOM 2063 C CA . GLU A 1 270 ? -30.534 -9.780 81.400 1.00 67.31 270 GLU A CA 1
ATOM 2064 C C . GLU A 1 270 ? -30.019 -8.929 82.571 1.00 67.31 270 GLU A C 1
ATOM 2066 O O . GLU A 1 270 ? -30.599 -7.879 82.854 1.00 67.31 270 GLU A O 1
ATOM 2071 N N . ALA A 1 271 ? -28.879 -9.298 83.165 1.00 64.94 271 ALA A N 1
ATOM 2072 C CA . ALA A 1 271 ? -28.230 -8.534 84.234 1.00 64.94 271 ALA A CA 1
ATOM 2073 C C . ALA A 1 271 ? -27.779 -7.131 83.783 1.00 64.94 271 ALA A C 1
ATOM 2075 O O . ALA A 1 271 ? -27.998 -6.152 84.492 1.00 64.94 271 ALA A O 1
ATOM 2076 N N . ILE A 1 272 ? -27.217 -7.004 82.574 1.00 66.12 272 ILE A N 1
ATOM 2077 C CA . ILE A 1 272 ? -26.804 -5.700 82.020 1.00 66.12 272 ILE A CA 1
ATOM 2078 C C . ILE A 1 272 ? -28.018 -4.805 81.735 1.00 66.12 272 ILE A C 1
ATOM 2080 O O . ILE A 1 272 ? -27.933 -3.589 81.877 1.00 66.12 272 ILE A O 1
ATOM 2084 N N . LYS A 1 273 ? -29.156 -5.388 81.330 1.00 70.56 273 LYS A N 1
ATOM 2085 C CA . LYS A 1 273 ? -30.376 -4.625 81.021 1.00 70.56 273 LYS A CA 1
ATOM 2086 C C . LYS A 1 273 ? -31.149 -4.173 82.255 1.00 70.56 273 LYS A C 1
ATOM 2088 O O . LYS A 1 273 ? -31.724 -3.091 82.222 1.00 70.56 273 LYS A O 1
ATOM 2093 N N . LYS A 1 274 ? -31.237 -5.014 83.287 1.00 76.88 274 LYS A N 1
ATOM 2094 C CA . LYS A 1 274 ? -32.057 -4.741 84.479 1.00 76.88 274 LYS A CA 1
ATOM 2095 C C . LYS A 1 274 ? -31.268 -4.107 85.628 1.00 76.88 274 LYS A C 1
ATOM 2097 O O . LYS A 1 274 ? -31.892 -3.571 86.538 1.00 76.88 274 LYS A O 1
ATOM 2102 N N . GLY A 1 275 ? -29.934 -4.133 85.565 1.00 70.88 275 GLY A N 1
ATOM 2103 C CA . GLY A 1 275 ? -29.071 -3.766 86.686 1.00 70.88 275 GLY A CA 1
ATOM 2104 C C . GLY A 1 275 ? -29.114 -4.818 87.799 1.00 70.88 275 GLY A C 1
ATOM 2105 O O . GLY A 1 275 ? -30.033 -5.638 87.873 1.00 70.88 275 GLY A O 1
ATOM 2106 N N . CYS A 1 276 ? -28.100 -4.826 88.663 1.00 77.25 276 CYS A N 1
ATOM 2107 C CA . CYS A 1 276 ? -28.116 -5.671 89.855 1.00 77.25 276 CYS A CA 1
ATOM 2108 C C . CYS A 1 276 ? -29.096 -5.111 90.897 1.00 77.25 276 CYS A C 1
ATOM 2110 O O . CYS A 1 276 ? -29.412 -3.919 90.893 1.00 77.25 276 CYS A O 1
ATOM 2112 N N . LYS A 1 277 ? -29.599 -5.973 91.790 1.00 77.56 277 LYS A N 1
ATOM 2113 C CA . LYS A 1 277 ? -30.457 -5.529 92.898 1.00 77.56 277 LYS A CA 1
ATOM 2114 C C . LYS A 1 277 ? -29.706 -4.511 93.779 1.00 77.56 277 LYS A C 1
ATOM 2116 O O . LYS A 1 277 ? -28.478 -4.588 93.863 1.00 77.56 277 LYS A O 1
ATOM 2121 N N . PRO A 1 278 ? -30.411 -3.579 94.448 1.00 76.56 278 PRO A N 1
ATOM 2122 C CA . PRO A 1 278 ? -29.779 -2.631 95.363 1.00 76.56 278 PRO A CA 1
ATOM 2123 C C . PRO A 1 278 ? -28.917 -3.361 96.405 1.00 76.56 278 PRO A C 1
ATOM 2125 O O . PRO A 1 278 ? -29.413 -4.269 97.066 1.00 76.56 278 PRO A O 1
ATOM 2128 N N . GLY A 1 279 ? -27.639 -2.983 96.513 1.00 77.44 279 GLY A N 1
ATOM 2129 C CA . GLY A 1 279 ? -26.653 -3.614 97.405 1.00 77.44 279 GLY A CA 1
ATOM 2130 C C . GLY A 1 279 ? -25.669 -4.581 96.730 1.00 77.44 279 GLY A C 1
ATOM 2131 O O . GLY A 1 279 ? -24.698 -4.976 97.366 1.00 77.44 279 GLY A O 1
ATOM 2132 N N . MET A 1 280 ? -25.858 -4.917 95.448 1.00 81.06 280 MET A N 1
ATOM 2133 C CA . MET A 1 280 ? -24.982 -5.835 94.701 1.00 81.06 280 MET A CA 1
ATOM 2134 C C . MET A 1 280 ? -24.068 -5.119 93.694 1.00 81.06 280 MET A C 1
ATOM 2136 O O . MET A 1 280 ? -24.476 -4.148 93.053 1.00 81.06 280 MET A O 1
ATOM 2140 N N . GLY A 1 281 ? -22.845 -5.627 93.533 1.00 76.56 281 GLY A N 1
ATOM 2141 C CA . GLY A 1 281 ? -21.860 -5.212 92.533 1.00 76.56 281 GLY A CA 1
ATOM 2142 C C . GLY A 1 281 ? -21.932 -6.072 91.270 1.00 76.56 281 GLY A C 1
ATOM 2143 O O . GLY A 1 281 ? -22.279 -7.252 91.323 1.00 76.56 281 GLY A O 1
ATOM 2144 N N . TRP A 1 282 ? -21.626 -5.490 90.105 1.00 76.62 282 TRP A N 1
ATOM 2145 C CA . TRP A 1 282 ? -21.601 -6.222 88.831 1.00 76.62 282 TRP A CA 1
ATOM 2146 C C . TRP A 1 282 ? -20.166 -6.530 88.390 1.00 76.62 282 TRP A C 1
ATOM 2148 O O . TRP A 1 282 ? -19.376 -5.610 88.181 1.00 76.62 282 TRP A O 1
ATOM 2158 N N . ASN A 1 283 ? -19.858 -7.814 88.171 1.00 78.25 283 ASN A N 1
ATOM 2159 C CA . ASN A 1 283 ? -18.597 -8.288 87.590 1.00 78.25 283 ASN A CA 1
ATOM 2160 C C . ASN A 1 283 ? -18.861 -9.034 86.257 1.00 78.25 283 ASN A C 1
ATOM 2162 O O . ASN A 1 283 ? -19.752 -9.887 86.202 1.00 78.25 283 ASN A O 1
ATOM 2166 N N . PRO A 1 284 ? -18.107 -8.760 85.170 1.00 61.62 284 PRO A N 1
ATOM 2167 C CA . PRO A 1 284 ? -18.285 -9.433 83.883 1.00 61.62 284 PRO A CA 1
ATOM 2168 C C . PRO A 1 284 ? -18.064 -10.956 83.886 1.00 61.62 284 PRO A C 1
ATOM 2170 O O . PRO A 1 284 ? -18.599 -11.613 82.988 1.00 61.62 284 PRO A O 1
ATOM 2173 N N . GLN A 1 285 ? -17.295 -11.503 84.832 1.00 70.19 285 GLN A N 1
ATOM 2174 C CA . GLN A 1 285 ? -16.980 -12.933 84.929 1.00 70.19 285 GLN A CA 1
ATOM 2175 C C . GLN A 1 285 ? -17.949 -13.691 85.848 1.00 70.19 285 GLN A C 1
ATOM 2177 O O . GLN A 1 285 ? -18.281 -14.837 85.558 1.00 70.19 285 GLN A O 1
ATOM 2182 N N . GLU A 1 286 ? -18.428 -13.049 86.916 1.00 70.38 286 GLU A N 1
ATOM 2183 C CA . GLU A 1 286 ? -19.179 -13.706 88.003 1.00 70.38 286 GLU A CA 1
ATOM 2184 C C . GLU A 1 286 ? -20.654 -13.275 88.079 1.00 70.38 286 GLU A C 1
ATOM 2186 O O . GLU A 1 286 ? -21.483 -13.988 88.637 1.00 70.38 286 GLU A O 1
ATOM 2191 N N . GLY A 1 287 ? -21.024 -12.147 87.465 1.00 76.06 287 GLY A N 1
ATOM 2192 C CA . GLY A 1 287 ? -22.380 -11.600 87.513 1.00 76.06 287 GLY A CA 1
ATOM 2193 C C . GLY A 1 287 ? -22.626 -10.655 88.692 1.00 76.06 287 GLY A C 1
ATOM 2194 O O . GLY A 1 287 ? -21.711 -9.987 89.178 1.00 76.06 287 GLY A O 1
ATOM 2195 N N . CYS A 1 288 ? -23.896 -10.540 89.097 1.00 80.94 288 CYS A N 1
ATOM 2196 C CA . CYS A 1 288 ? -24.293 -9.754 90.266 1.00 80.94 288 CYS A CA 1
ATOM 2197 C C . CYS A 1 288 ? -23.959 -10.531 91.540 1.00 80.94 288 CYS A C 1
ATOM 2199 O O . CYS A 1 288 ? -24.497 -11.619 91.736 1.00 80.94 288 CYS A O 1
ATOM 2201 N N . HIS A 1 289 ? -23.121 -9.962 92.393 1.00 80.31 289 HIS A N 1
ATOM 2202 C CA . HIS A 1 289 ? -22.728 -10.528 93.682 1.00 80.31 289 HIS A CA 1
ATOM 2203 C C . HIS A 1 289 ? -22.898 -9.466 94.772 1.00 80.31 289 HIS A C 1
ATOM 2205 O O . HIS A 1 289 ? -23.002 -8.274 94.475 1.00 80.31 289 HIS A O 1
ATOM 2211 N N . GLU A 1 290 ? -23.008 -9.888 96.025 1.00 78.00 290 GLU A N 1
ATOM 2212 C CA . GLU A 1 290 ? -23.082 -8.971 97.165 1.00 78.00 290 GLU A CA 1
ATOM 2213 C C . GLU A 1 290 ? -21.744 -8.228 97.284 1.00 78.00 290 GLU A C 1
ATOM 2215 O O . GLU A 1 290 ? -20.689 -8.822 97.071 1.00 78.00 290 GLU A O 1
ATOM 2220 N N . ASN A 1 291 ? -21.784 -6.912 97.516 1.00 68.81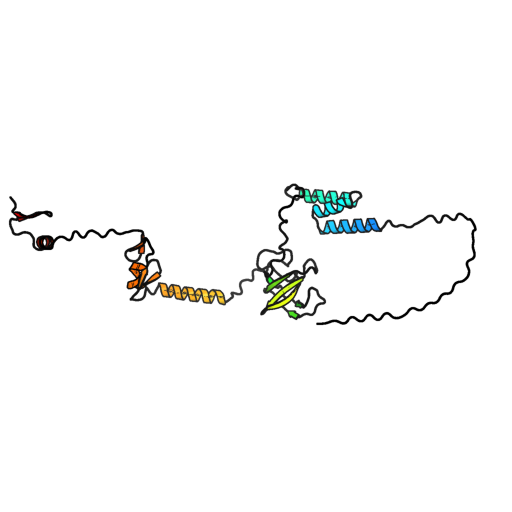 291 ASN A N 1
ATOM 2221 C CA . ASN A 1 291 ? -20.554 -6.180 97.812 1.00 68.81 291 ASN A CA 1
ATOM 2222 C C . ASN A 1 291 ? -20.174 -6.534 99.256 1.00 68.81 291 ASN A C 1
ATOM 2224 O O . ASN A 1 291 ? -20.874 -6.086 100.166 1.00 68.81 291 ASN A O 1
ATOM 2228 N N . ASP A 1 292 ? -19.142 -7.358 99.445 1.00 60.31 292 ASP A N 1
ATOM 2229 C CA . ASP A 1 292 ? -18.490 -7.530 100.754 1.00 60.31 292 ASP A CA 1
ATOM 2230 C C . ASP A 1 292 ? -17.942 -6.192 101.287 1.00 60.31 292 ASP A C 1
ATOM 2232 O O . ASP A 1 292 ? -17.427 -5.381 100.474 1.00 60.31 292 ASP A O 1
#

Secondary structure (DSSP, 8-state):
-------------------------------------TTHHHHHHHHHHHHHHHHH-SHHHHHHHHHH--SSHHHHHHHHHHHHHHHTS----------------S-----SEEEEEEEEEEESSSSTTSPEEEEEEEEEEEEEEEEEEEEETTEEEEEEEETTTEEEEEEGGGEEESSS--TTSSSBPP-------HHHHHHHHHHHHHHHHHHHS-S-TTEEEETTEEEEGGGSTTTS-TTEEEETTEEEESPPPPP------HHHHHHHHH-PPTTEEEETTTEEEE--

Radius of gyration: 46.94 Å; Cα contacts (8 Å, |Δi|>4): 327; chains: 1; bounding box: 84×50×166 Å

Nearest PDB structures (foldseek):
  8p5d-assembly1_SE0  TM=6.035E-01  e=5.567E-01  Spraguea lophii 42_110
  2fhd-assembly1_A  TM=5.826E-01  e=1.160E+00  Schizosaccharomyces pombe

Sequence (292 aa):
MPVKYWTCAQRIALCAAALIAPSIDIGSSISWQHDGAHAQSNDATEKEAFEAAKELGTVEAWDAFLSNYSTGFRADLARAYVKKLAADTPASAPAAPTATAPPPSPPADDYPTEAGSWGGIVRSGPGRDYRQVESLKEGERITLMGRSDVMENGYPWFKIAFRDGQTGYKWGGILCATGPERPDIFQTCPAQPQRAQPQRKVESKRATQREAKQEQKGCGRSSIRIDGRCVKKRDAATHCGPGYRLKGNTCVQGYQAPKQQAQRPSWQIEAIKKGCKPGMGWNPQEGCHEND